Protein AF-A0A2G4GT01-F1 (afdb_monomer_lite)

Foldseek 3Di:
DDDDDDDDDDDDDDDDDDDDDDDDDDPPPPPDPDPDLDFDQFFKKWKWKDWVVGDTDIWMWGHAPDPPDDDIDATDAAEAEAADVVGTWIKMAMWTWHHYPNDIDTCVVVCVVVVVFKAKDKDWDWPDVVDDQKDKDAPDADPVRAGRRRIITMHGHDWTWGKIKMWIFGHVVRDDNDPPHHDTNDIHIHTYTHD

Structure (mmCIF, N/CA/C/O backbone):
data_AF-A0A2G4GT01-F1
#
_entry.id   AF-A0A2G4GT01-F1
#
loop_
_atom_site.group_PDB
_atom_site.id
_atom_site.type_symbol
_atom_site.label_atom_id
_atom_site.label_alt_id
_atom_site.label_comp_id
_atom_site.label_asym_id
_atom_site.label_entity_id
_atom_site.label_seq_id
_atom_site.pdbx_PDB_ins_code
_atom_site.Cartn_x
_atom_site.Cartn_y
_atom_site.Cartn_z
_atom_site.occupancy
_atom_site.B_iso_or_equiv
_atom_site.auth_seq_id
_atom_site.auth_comp_id
_atom_site.auth_asym_id
_atom_site.auth_atom_id
_atom_site.pdbx_PDB_model_num
ATOM 1 N N . MET A 1 1 ? -80.274 -39.057 77.197 1.00 41.88 1 MET A N 1
ATOM 2 C CA . MET A 1 1 ? -79.407 -40.156 76.713 1.00 41.88 1 MET A CA 1
ATOM 3 C C . MET A 1 1 ? -79.256 -40.021 75.196 1.00 41.88 1 MET A C 1
ATOM 5 O O . MET A 1 1 ? -80.280 -39.997 74.539 1.00 41.88 1 MET A O 1
ATOM 9 N N . LYS A 1 2 ? -78.012 -39.870 74.698 1.00 40.31 2 LYS A N 1
ATOM 10 C CA . LYS A 1 2 ? -77.504 -40.038 73.304 1.00 40.31 2 LYS A CA 1
ATOM 11 C C . LYS A 1 2 ? -78.318 -39.386 72.153 1.00 40.31 2 LYS A C 1
ATOM 13 O O . LYS A 1 2 ? -79.367 -39.876 71.782 1.00 40.31 2 LYS A O 1
ATOM 18 N N . ASN A 1 3 ? -77.921 -38.225 71.618 1.00 35.50 3 ASN A N 1
ATOM 19 C CA . ASN A 1 3 ? -76.870 -37.995 70.600 1.00 35.50 3 ASN A CA 1
ATOM 20 C C . ASN A 1 3 ? -77.129 -38.684 69.237 1.00 35.50 3 ASN A C 1
ATOM 22 O O . ASN A 1 3 ? -76.963 -39.898 69.161 1.00 35.50 3 ASN A O 1
ATOM 26 N N . LYS A 1 4 ? -77.408 -37.917 68.162 1.00 45.19 4 LYS A N 1
ATOM 27 C CA . LYS A 1 4 ? -76.501 -37.787 66.994 1.00 45.19 4 LYS A CA 1
ATOM 28 C C . LYS A 1 4 ? -77.030 -36.908 65.840 1.00 45.19 4 LYS A C 1
ATOM 30 O O . LYS A 1 4 ? -78.118 -37.108 65.323 1.00 45.19 4 LYS A O 1
ATOM 35 N N . ASN A 1 5 ? -76.113 -36.035 65.418 1.00 46.97 5 ASN A N 1
ATOM 36 C CA . ASN A 1 5 ? -75.744 -35.590 64.067 1.00 46.97 5 ASN A CA 1
ATOM 37 C C . ASN A 1 5 ? -76.720 -34.817 63.161 1.00 46.97 5 ASN A C 1
ATOM 39 O O . ASN A 1 5 ? -77.528 -35.366 62.421 1.00 46.97 5 ASN A O 1
ATOM 43 N N . LYS A 1 6 ? -76.431 -33.509 63.110 1.00 46.62 6 LYS A N 1
ATOM 44 C CA . LYS A 1 6 ? -76.654 -32.573 62.001 1.00 46.62 6 LYS A CA 1
ATOM 45 C C . LYS A 1 6 ? -75.832 -32.987 60.769 1.00 46.62 6 LYS A C 1
ATOM 47 O O . LYS A 1 6 ? -74.660 -33.316 60.922 1.00 46.62 6 LYS A O 1
ATOM 52 N N . ASN A 1 7 ? -76.394 -32.831 59.569 1.00 48.69 7 ASN A N 1
ATOM 53 C CA . ASN A 1 7 ? -75.629 -32.739 58.322 1.00 48.69 7 ASN A CA 1
ATOM 54 C C . ASN A 1 7 ? -75.893 -31.390 57.646 1.00 48.69 7 ASN A C 1
ATOM 56 O O . ASN A 1 7 ? -77.030 -30.967 57.462 1.00 48.69 7 ASN A O 1
ATOM 60 N N . LYS A 1 8 ? -74.788 -30.717 57.332 1.00 48.34 8 LYS A N 1
ATOM 61 C CA . LYS A 1 8 ? -74.641 -29.346 56.844 1.00 48.34 8 LYS A CA 1
ATOM 62 C C . LYS A 1 8 ? -74.230 -29.422 55.372 1.00 48.34 8 LYS A C 1
ATOM 64 O O . LYS A 1 8 ? -73.285 -30.142 55.066 1.00 48.34 8 LYS A O 1
ATOM 69 N N . LYS A 1 9 ? -74.858 -28.651 54.485 1.00 46.56 9 LYS A N 1
ATOM 70 C CA . LYS A 1 9 ? -74.244 -28.217 53.218 1.00 46.56 9 LYS A CA 1
ATOM 71 C C . LYS A 1 9 ? -74.633 -26.759 52.983 1.00 46.56 9 LYS A C 1
ATOM 73 O O . LYS A 1 9 ? -75.780 -26.462 52.681 1.00 46.56 9 LYS A O 1
ATOM 78 N N . ILE A 1 10 ? -73.681 -25.863 53.228 1.00 60.06 10 ILE A N 1
ATOM 79 C CA . ILE A 1 10 ? -73.755 -24.432 52.918 1.00 60.06 10 ILE A CA 1
ATOM 80 C C . ILE A 1 10 ? -72.681 -24.195 51.857 1.00 60.06 10 ILE A C 1
ATOM 82 O O . ILE A 1 10 ? -71.523 -24.573 52.057 1.00 60.06 10 ILE A O 1
ATOM 86 N N . ASN A 1 11 ? -73.096 -23.635 50.725 1.00 50.84 11 ASN A N 1
ATOM 87 C CA 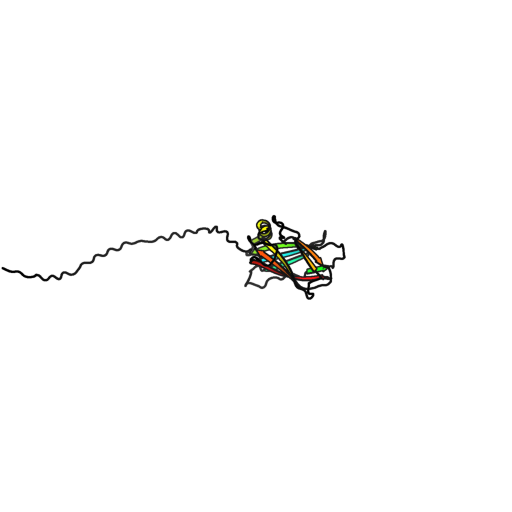. ASN A 1 11 ? -72.257 -23.386 49.559 1.00 50.84 11 ASN A CA 1
ATOM 88 C C . ASN A 1 11 ? -71.258 -22.256 49.852 1.00 50.84 11 ASN A C 1
ATOM 90 O O . ASN A 1 11 ? -71.608 -21.255 50.476 1.00 50.84 11 ASN A O 1
ATOM 94 N N . HIS A 1 12 ? -70.006 -22.457 49.437 1.00 47.09 12 HIS A N 1
ATOM 95 C CA . HIS A 1 12 ? -68.895 -21.535 49.658 1.00 47.09 12 HIS A CA 1
ATOM 96 C C . HIS A 1 12 ? -69.025 -20.272 48.797 1.00 47.09 12 HIS A C 1
ATOM 98 O O . HIS A 1 12 ? -69.105 -20.340 47.572 1.00 47.09 12 HIS A O 1
ATOM 104 N N . PHE A 1 13 ? -68.997 -19.132 49.481 1.00 50.16 13 PHE A N 1
ATOM 105 C CA . PHE A 1 13 ? -68.680 -17.807 48.961 1.00 50.16 13 PHE A CA 1
ATOM 106 C C . PHE A 1 13 ? -67.190 -17.759 48.600 1.00 50.16 13 PHE A C 1
ATOM 108 O O . PHE A 1 13 ? -66.375 -18.061 49.467 1.00 50.16 13 PHE A O 1
ATOM 115 N N . ASN A 1 14 ? -66.831 -17.315 47.393 1.00 43.25 14 ASN A N 1
ATOM 116 C CA . ASN A 1 14 ? -65.469 -16.870 47.087 1.00 43.25 14 ASN A CA 1
ATOM 117 C C . ASN A 1 14 ? -65.512 -15.446 46.522 1.00 43.25 14 ASN A C 1
ATOM 119 O O . ASN A 1 14 ? -65.922 -15.211 45.389 1.00 43.25 14 ASN A O 1
ATOM 123 N N . PHE A 1 15 ? -65.084 -14.507 47.364 1.00 47.47 15 PHE A N 1
ATOM 124 C CA . PHE A 1 15 ? -64.613 -13.175 47.003 1.00 47.47 15 PHE A CA 1
ATOM 125 C C . PHE A 1 15 ? -63.236 -13.322 46.340 1.00 47.47 15 PHE A C 1
ATOM 127 O O . PHE A 1 15 ? -62.343 -13.907 46.950 1.00 47.47 15 PHE A O 1
ATOM 134 N N . LEU A 1 16 ? -63.028 -12.752 45.153 1.00 48.56 16 LEU A N 1
ATOM 135 C CA . LEU A 1 16 ? -61.681 -12.461 44.656 1.00 48.56 16 LEU A CA 1
ATOM 136 C C . LEU A 1 16 ? -61.642 -11.041 44.087 1.00 48.56 16 LEU A C 1
ATOM 138 O O . LEU A 1 16 ? -62.216 -10.751 43.041 1.00 48.56 16 LEU A O 1
ATOM 142 N N . ALA A 1 17 ? -60.957 -10.169 44.821 1.00 51.22 17 ALA A N 1
ATOM 143 C CA . ALA A 1 17 ? -60.431 -8.906 44.335 1.00 51.22 17 ALA A CA 1
ATOM 144 C C . ALA A 1 17 ? -59.090 -9.183 43.642 1.00 51.22 17 ALA A C 1
ATOM 146 O O . ALA A 1 17 ? -58.258 -9.897 44.202 1.00 51.22 17 ALA A O 1
ATOM 147 N N . VAL A 1 18 ? -58.854 -8.603 42.465 1.00 53.44 18 VAL A N 1
ATOM 148 C CA . VAL A 1 18 ? -57.509 -8.525 41.880 1.00 53.44 18 VAL A CA 1
ATOM 149 C C . VAL A 1 18 ? -57.273 -7.093 41.423 1.00 53.44 18 VAL A C 1
ATOM 151 O O . VAL A 1 18 ? -57.994 -6.557 40.584 1.00 53.44 18 VAL A O 1
ATOM 154 N N . ALA A 1 19 ? -56.285 -6.477 42.065 1.00 53.84 19 ALA A N 1
ATOM 155 C CA . ALA A 1 19 ? -55.799 -5.134 41.824 1.00 53.84 19 ALA A CA 1
ATOM 156 C C . ALA A 1 19 ? -54.927 -5.072 40.560 1.00 53.84 19 ALA A C 1
ATOM 158 O O . ALA A 1 19 ? -54.222 -6.022 40.221 1.00 53.84 19 ALA A O 1
ATOM 159 N N . ALA A 1 20 ? -54.978 -3.921 39.896 1.00 55.69 20 ALA A N 1
ATOM 160 C CA . ALA A 1 20 ? -54.156 -3.560 38.753 1.00 55.69 20 ALA A CA 1
ATOM 161 C C . ALA A 1 20 ? -52.688 -3.329 39.151 1.00 55.69 20 ALA A C 1
ATOM 163 O O . ALA A 1 20 ? -52.413 -2.671 40.153 1.00 55.69 20 ALA A O 1
ATOM 164 N N . VAL A 1 21 ? -51.755 -3.790 38.313 1.00 52.59 21 VAL A N 1
ATOM 165 C CA . VAL A 1 21 ? -50.360 -3.325 38.297 1.00 52.59 21 VAL A CA 1
ATOM 166 C C . VAL A 1 21 ? -49.982 -3.051 36.843 1.00 52.59 21 VAL A C 1
ATOM 168 O O . VAL A 1 21 ? -49.751 -3.964 36.055 1.00 52.59 21 VAL A O 1
ATOM 171 N N . THR A 1 22 ? -49.973 -1.774 36.474 1.00 57.16 22 THR A N 1
ATOM 172 C CA . THR A 1 22 ? -49.435 -1.269 35.208 1.00 57.16 22 THR A CA 1
ATOM 173 C C . THR A 1 22 ? -47.917 -1.182 35.315 1.00 57.16 22 THR A C 1
ATOM 175 O O . THR A 1 22 ? -47.398 -0.354 36.065 1.00 57.16 22 THR A O 1
ATOM 178 N N . LEU A 1 23 ? -47.203 -2.031 34.575 1.00 50.06 23 LEU A N 1
ATOM 179 C CA . LEU A 1 23 ? -45.746 -2.002 34.492 1.00 50.06 23 LEU A CA 1
ATOM 180 C C . LEU A 1 23 ? -45.325 -0.999 33.407 1.00 50.06 23 LEU A C 1
ATOM 182 O O . LEU A 1 23 ? -45.398 -1.281 32.213 1.00 50.06 23 LEU A O 1
ATOM 186 N N . PHE A 1 24 ? -44.922 0.196 33.834 1.00 54.00 24 PHE A N 1
ATOM 187 C CA . PHE A 1 24 ? -44.290 1.200 32.983 1.00 54.00 24 PHE A CA 1
ATOM 188 C C . PHE A 1 24 ? -42.845 0.743 32.726 1.00 54.00 24 PHE A C 1
ATOM 190 O O . PHE A 1 24 ? -41.985 0.866 33.597 1.00 54.00 24 PHE A O 1
ATOM 197 N N . SER A 1 25 ? -42.585 0.138 31.566 1.00 56.28 25 SER A N 1
ATOM 198 C CA . SER A 1 25 ? -41.229 -0.243 31.165 1.00 56.28 25 SER A CA 1
ATOM 199 C C . SER A 1 25 ? -40.481 1.009 30.713 1.00 56.28 25 SER A C 1
ATOM 201 O O . SER A 1 25 ? -40.673 1.486 29.595 1.00 56.28 25 SER A O 1
ATOM 203 N N . ALA A 1 26 ? -39.649 1.564 31.592 1.00 53.84 26 ALA A N 1
ATOM 204 C CA . ALA A 1 26 ? -38.678 2.584 31.227 1.00 53.84 26 ALA A CA 1
ATOM 205 C C . ALA A 1 26 ? -37.627 1.946 30.307 1.00 53.84 26 ALA A C 1
ATOM 207 O O . ALA A 1 26 ? -36.774 1.186 30.758 1.00 53.84 26 ALA A O 1
ATOM 208 N N . ILE A 1 27 ? -37.714 2.227 29.007 1.00 55.84 27 ILE A N 1
ATOM 209 C CA . ILE A 1 27 ? -36.661 1.891 28.048 1.00 55.84 27 ILE A CA 1
ATOM 210 C C . ILE A 1 27 ? -35.541 2.904 28.278 1.00 55.84 27 ILE A C 1
ATOM 212 O O . ILE A 1 27 ? -35.564 4.018 27.757 1.00 55.84 27 ILE A O 1
ATOM 216 N N . THR A 1 28 ? -34.587 2.550 29.131 1.00 47.81 28 THR A N 1
ATOM 217 C CA . THR A 1 28 ? -33.330 3.282 29.239 1.00 47.81 28 THR A CA 1
ATOM 218 C C . THR A 1 28 ? -32.495 2.936 28.013 1.00 47.81 28 THR A C 1
ATOM 220 O O . THR A 1 28 ? -31.994 1.818 27.902 1.00 47.81 28 THR A O 1
ATOM 223 N N . PHE A 1 29 ? -32.350 3.880 27.083 1.00 48.91 29 PHE A N 1
ATOM 224 C CA . PHE A 1 29 ? -31.277 3.829 26.096 1.00 48.91 29 PHE A CA 1
ATOM 225 C C . PHE A 1 29 ? -29.955 4.007 26.845 1.00 48.91 29 PHE A C 1
ATOM 227 O O . PHE A 1 29 ? -29.511 5.126 27.097 1.00 48.91 29 PHE A O 1
ATOM 234 N N . SER A 1 30 ? -29.346 2.895 27.248 1.00 47.59 30 SER A N 1
ATOM 235 C CA . SER A 1 30 ? -27.921 2.877 27.545 1.00 47.59 30 SER A CA 1
ATOM 236 C C . SER A 1 30 ? -27.204 3.133 26.224 1.00 47.59 30 SER A C 1
ATOM 238 O O . SER A 1 30 ? -27.195 2.267 25.352 1.00 47.59 30 SER A O 1
ATOM 240 N N . ALA A 1 31 ? -26.641 4.330 26.053 1.00 48.72 31 ALA A N 1
ATOM 241 C CA . ALA A 1 31 ? -25.584 4.541 25.077 1.00 48.72 31 ALA A CA 1
ATOM 242 C C . ALA A 1 31 ? -24.453 3.573 25.453 1.00 48.72 31 ALA A C 1
ATOM 244 O O . ALA A 1 31 ? -23.810 3.733 26.493 1.00 48.72 31 ALA A O 1
ATOM 245 N N . CYS A 1 32 ? -24.319 2.498 24.679 1.00 38.72 32 CYS A N 1
ATOM 246 C CA . CYS A 1 32 ? -23.303 1.484 24.895 1.00 38.72 32 CYS A CA 1
ATOM 247 C C . CYS A 1 32 ? -21.947 2.129 24.609 1.00 38.72 32 CYS A C 1
ATOM 249 O O . CYS A 1 32 ? -21.697 2.563 23.492 1.00 38.72 32 CYS A O 1
ATOM 251 N N . ASN A 1 33 ? -21.103 2.227 25.630 1.00 47.62 33 ASN A N 1
ATOM 252 C CA . ASN A 1 33 ? -19.731 2.710 25.515 1.00 47.62 33 ASN A CA 1
ATOM 253 C C . ASN A 1 33 ? -18.783 1.517 25.715 1.00 47.62 33 ASN A C 1
ATOM 255 O O . ASN A 1 33 ? -17.916 1.530 26.589 1.00 47.62 33 ASN A O 1
ATOM 259 N N . ASN A 1 34 ? -19.026 0.447 24.955 1.00 44.53 34 ASN A N 1
ATOM 260 C CA . ASN A 1 34 ? -18.135 -0.700 24.870 1.00 44.53 34 ASN A CA 1
ATOM 261 C C . ASN A 1 34 ? -17.209 -0.423 23.693 1.00 44.53 34 ASN A C 1
ATOM 263 O O . ASN A 1 34 ? -17.672 -0.351 22.562 1.00 44.53 34 ASN A O 1
ATOM 267 N N . LYS A 1 35 ? -15.921 -0.221 23.966 1.00 51.81 35 LYS A N 1
ATOM 268 C CA . LYS A 1 35 ? -14.899 -0.287 22.925 1.00 51.81 35 LYS A CA 1
ATOM 269 C C . LYS A 1 35 ? -14.762 -1.753 22.535 1.00 51.81 35 LYS A C 1
ATOM 271 O O . LYS A 1 35 ? -13.981 -2.474 23.154 1.00 51.81 35 LYS A O 1
ATOM 276 N N . GLU A 1 36 ? -15.627 -2.218 21.647 1.00 55.62 36 GLU A N 1
ATOM 277 C CA . GLU A 1 36 ? -15.320 -3.424 20.892 1.00 55.62 36 GLU A CA 1
ATOM 278 C C . GLU A 1 36 ? -14.224 -3.047 19.887 1.00 55.62 36 GLU A C 1
ATOM 280 O O . GLU A 1 36 ? -14.191 -1.912 19.411 1.00 55.62 36 GLU A O 1
ATOM 285 N N . ASP A 1 37 ? -13.272 -3.954 19.671 1.00 62.88 37 ASP A N 1
ATOM 286 C CA . ASP A 1 37 ? -12.253 -3.865 18.617 1.00 62.88 37 ASP A CA 1
ATOM 287 C C . ASP A 1 37 ? -12.975 -3.981 17.267 1.00 62.88 37 ASP A C 1
ATOM 289 O O . ASP A 1 37 ? -13.031 -5.047 16.651 1.00 62.88 37 ASP A O 1
ATOM 293 N N . GLU A 1 38 ? -13.664 -2.917 16.867 1.00 68.88 38 GLU A N 1
ATOM 294 C CA . GLU A 1 38 ? -14.424 -2.886 15.627 1.00 68.88 38 GLU A CA 1
ATOM 295 C C . GLU A 1 38 ? -13.460 -2.589 14.477 1.00 68.88 38 GLU A C 1
ATOM 297 O O . GLU A 1 38 ? -12.698 -1.631 14.531 1.00 68.88 38 GLU A O 1
ATOM 302 N N . GLY A 1 39 ? -13.448 -3.458 13.463 1.00 77.88 39 GLY A N 1
ATOM 303 C CA . GLY A 1 39 ? -12.620 -3.258 12.274 1.00 77.88 39 GLY A CA 1
ATOM 304 C C . GLY A 1 39 ? -12.987 -1.982 11.515 1.00 77.88 39 GLY A C 1
ATOM 305 O O . GLY A 1 39 ? -14.097 -1.456 11.627 1.00 77.88 39 GLY A O 1
ATOM 306 N N . GLU A 1 40 ? -12.051 -1.516 10.698 1.00 87.81 40 GLU A N 1
ATOM 307 C CA . GLU A 1 40 ? -12.162 -0.229 10.017 1.00 87.81 40 GLU A CA 1
ATOM 308 C C . GLU A 1 40 ? -13.104 -0.291 8.809 1.00 87.81 40 GLU A C 1
ATOM 310 O O . GLU A 1 40 ? -12.926 -1.095 7.886 1.00 87.81 40 GLU A O 1
ATOM 315 N N . LEU A 1 41 ? -14.089 0.609 8.746 1.00 93.19 41 LEU A N 1
ATOM 316 C CA . LEU A 1 41 ? -14.956 0.718 7.573 1.00 93.19 41 LEU A CA 1
ATOM 317 C C . LEU A 1 41 ? -14.257 1.512 6.464 1.00 93.19 41 LEU A C 1
ATOM 319 O O . LEU A 1 41 ? -14.270 2.740 6.455 1.00 93.19 41 LEU A O 1
ATOM 323 N N . ILE A 1 42 ? -13.682 0.810 5.489 1.00 96.25 42 ILE A N 1
ATOM 324 C CA . ILE A 1 42 ? -12.931 1.419 4.384 1.00 96.25 42 ILE A CA 1
ATOM 325 C C . ILE A 1 42 ? -13.667 1.224 3.065 1.00 96.25 42 ILE A C 1
ATOM 327 O O . ILE A 1 42 ? -13.906 0.106 2.617 1.00 96.25 42 ILE A O 1
ATOM 331 N N . THR A 1 43 ? -13.949 2.331 2.388 1.00 97.06 43 THR A N 1
ATOM 332 C CA . THR A 1 43 ? -14.621 2.340 1.081 1.00 97.06 43 THR A CA 1
ATOM 333 C C . THR A 1 43 ? -13.748 2.904 -0.025 1.00 97.06 43 THR A C 1
ATOM 335 O O . THR A 1 43 ? -14.090 2.796 -1.197 1.00 97.06 43 THR A O 1
ATOM 338 N N . THR A 1 44 ? -12.612 3.523 0.295 1.00 98.19 44 THR A N 1
ATOM 339 C CA . THR A 1 44 ? -11.666 4.015 -0.711 1.00 98.19 44 THR A CA 1
ATOM 340 C C . THR A 1 44 ? -10.228 3.792 -0.262 1.00 98.19 44 THR A C 1
ATOM 342 O O . THR A 1 44 ? -9.843 4.142 0.853 1.00 98.19 44 THR A O 1
ATOM 345 N N . VAL A 1 45 ? -9.416 3.249 -1.171 1.00 98.69 45 VAL A N 1
ATOM 346 C CA . VAL A 1 45 ? -7.978 3.031 -0.978 1.00 98.69 45 VAL A CA 1
ATOM 347 C C . VAL A 1 45 ? -7.221 3.766 -2.071 1.00 98.69 45 VAL A C 1
ATOM 349 O O . VAL A 1 45 ? -7.468 3.552 -3.261 1.00 98.69 45 VAL A O 1
ATOM 352 N N . LYS A 1 46 ? -6.277 4.625 -1.680 1.00 98.69 46 LYS A N 1
ATOM 353 C CA . LYS A 1 46 ? -5.425 5.370 -2.611 1.00 98.69 46 LYS A CA 1
ATOM 354 C C . LYS A 1 46 ? -3.971 4.993 -2.415 1.00 98.69 46 LYS A C 1
ATOM 356 O O . LYS A 1 46 ? -3.399 5.242 -1.361 1.00 98.69 46 LYS A O 1
ATOM 361 N N . LEU A 1 47 ? -3.366 4.443 -3.459 1.00 98.75 47 LEU A N 1
ATOM 362 C CA . LEU A 1 47 ? -1.933 4.207 -3.531 1.00 98.75 47 LEU A CA 1
ATOM 363 C C . LEU A 1 47 ? -1.303 5.293 -4.400 1.00 98.75 47 LEU A C 1
ATOM 365 O O . LEU A 1 47 ? -1.589 5.379 -5.593 1.00 98.75 47 LEU A O 1
ATOM 369 N N . SER A 1 48 ? -0.423 6.099 -3.817 1.00 98.38 48 SER A N 1
ATOM 370 C CA . SER A 1 48 ? 0.374 7.078 -4.557 1.00 98.38 48 SER A CA 1
ATOM 371 C C . SER A 1 48 ? 1.811 6.597 -4.670 1.00 98.38 48 SER A C 1
ATOM 373 O O . SER A 1 48 ? 2.408 6.237 -3.663 1.00 98.38 48 SER A O 1
ATOM 375 N N . LEU A 1 49 ? 2.379 6.610 -5.876 1.00 98.19 49 LEU A N 1
ATOM 376 C CA . LEU A 1 49 ? 3.777 6.260 -6.135 1.00 98.19 49 LEU A CA 1
ATOM 377 C C . LEU A 1 49 ? 4.499 7.426 -6.806 1.00 98.19 49 LEU A C 1
ATOM 379 O O . LEU A 1 49 ? 4.016 7.972 -7.799 1.00 98.19 49 LEU A O 1
ATOM 383 N N . SER A 1 50 ? 5.686 7.782 -6.327 1.00 95.56 50 SER A N 1
ATOM 384 C CA . SER A 1 50 ? 6.524 8.811 -6.946 1.00 95.56 50 SER A CA 1
ATOM 385 C C . SER A 1 50 ? 8.000 8.447 -6.864 1.00 95.56 50 SER A C 1
ATOM 387 O O . SER A 1 50 ? 8.445 7.786 -5.935 1.00 95.56 50 SER A O 1
ATOM 389 N N . VAL A 1 51 ? 8.792 8.881 -7.838 1.00 91.19 51 VAL A N 1
ATOM 390 C CA . VAL A 1 51 ? 10.250 8.954 -7.655 1.00 91.19 51 VAL A CA 1
ATOM 391 C C . VAL A 1 51 ? 10.587 10.238 -6.901 1.00 91.19 51 VAL A C 1
ATOM 393 O O . VAL A 1 51 ? 9.833 11.209 -6.976 1.00 91.19 51 VAL A O 1
ATOM 396 N N . ALA A 1 52 ? 11.720 10.276 -6.198 1.00 81.81 52 ALA A N 1
ATOM 397 C CA . ALA A 1 52 ? 12.158 11.477 -5.487 1.00 81.81 52 ALA A CA 1
ATOM 398 C C . ALA A 1 52 ? 12.142 12.719 -6.407 1.00 81.81 52 ALA A C 1
ATOM 400 O O . ALA A 1 52 ? 12.797 12.738 -7.449 1.00 81.81 52 ALA A O 1
ATOM 401 N N . GLY A 1 53 ? 11.374 13.745 -6.023 1.00 77.69 53 GLY A N 1
ATOM 402 C CA . GLY A 1 53 ? 11.203 14.985 -6.793 1.00 77.69 53 GLY A CA 1
ATOM 403 C C . GLY A 1 53 ? 10.242 14.903 -7.989 1.00 77.69 53 GLY A C 1
ATOM 404 O O . GLY A 1 53 ? 10.082 15.896 -8.694 1.00 77.69 53 GLY A O 1
ATOM 405 N N . GLY A 1 54 ? 9.603 13.754 -8.230 1.00 86.88 54 GLY A N 1
ATOM 406 C CA . GLY A 1 54 ? 8.610 13.562 -9.288 1.00 86.88 54 GLY A CA 1
ATOM 407 C C . GLY A 1 54 ? 7.166 13.805 -8.835 1.00 86.88 54 GLY A C 1
ATOM 408 O O . GLY A 1 54 ? 6.854 13.791 -7.645 1.00 86.88 54 GLY A O 1
ATOM 409 N N . THR A 1 55 ? 6.262 13.989 -9.802 1.00 92.50 55 THR A N 1
ATOM 410 C CA . THR A 1 55 ? 4.813 14.042 -9.553 1.00 92.50 55 THR A CA 1
ATOM 411 C C . THR A 1 55 ? 4.288 12.652 -9.167 1.00 92.50 55 THR A C 1
ATOM 413 O O . THR A 1 55 ? 4.582 11.688 -9.879 1.00 92.50 55 THR A O 1
ATOM 416 N N . PRO A 1 56 ? 3.502 12.524 -8.083 1.00 94.88 56 PRO A N 1
ATOM 417 C CA . PRO A 1 56 ? 2.879 11.257 -7.719 1.00 94.88 56 PRO A CA 1
ATOM 418 C C . PRO A 1 56 ? 1.882 10.754 -8.765 1.00 94.88 56 PRO A C 1
ATOM 420 O O . PRO A 1 56 ? 1.037 11.502 -9.252 1.00 94.88 56 PRO A O 1
ATOM 423 N N . MET A 1 57 ? 1.970 9.463 -9.073 1.00 97.38 57 MET A N 1
ATOM 424 C CA . MET A 1 57 ? 0.947 8.705 -9.787 1.00 97.38 57 MET A CA 1
ATOM 425 C C . MET A 1 57 ? 0.001 8.107 -8.751 1.00 97.38 57 MET A C 1
ATOM 427 O O . MET A 1 57 ? 0.470 7.415 -7.849 1.00 97.38 57 MET A O 1
ATOM 431 N N . VAL A 1 58 ? -1.299 8.363 -8.878 1.00 98.19 58 VAL A N 1
ATOM 432 C CA . VAL A 1 58 ? -2.309 7.927 -7.906 1.00 98.19 58 VAL A CA 1
ATOM 433 C C . VAL A 1 58 ? -3.173 6.834 -8.520 1.00 98.19 58 VAL A C 1
ATOM 435 O O . VAL A 1 58 ? -3.704 7.004 -9.614 1.00 98.19 58 VAL A O 1
ATOM 438 N N . TYR A 1 59 ? -3.327 5.734 -7.792 1.00 98.56 59 TYR A N 1
ATOM 439 C CA . TYR A 1 59 ? -4.155 4.589 -8.147 1.00 98.56 59 TYR A CA 1
ATOM 440 C C . TYR A 1 59 ? -5.229 4.435 -7.076 1.00 98.56 59 TYR A C 1
ATOM 442 O O . TYR A 1 59 ? -4.917 4.415 -5.885 1.00 98.56 59 TYR A O 1
ATOM 450 N N . THR A 1 60 ? -6.495 4.367 -7.479 1.00 98.50 60 THR A N 1
ATOM 451 C CA . THR A 1 60 ? -7.627 4.397 -6.545 1.00 98.50 60 THR A CA 1
ATOM 452 C C . THR A 1 60 ? -8.528 3.197 -6.754 1.00 98.50 60 THR A C 1
ATOM 454 O O . THR A 1 60 ? -8.985 2.953 -7.866 1.00 98.50 60 THR A O 1
ATOM 457 N N . TRP A 1 61 ? -8.785 2.477 -5.670 1.00 98.50 61 TRP A N 1
ATOM 458 C CA . TRP A 1 61 ? -9.890 1.535 -5.563 1.00 98.50 61 TRP A CA 1
ATOM 459 C C . TRP A 1 61 ? -11.007 2.179 -4.748 1.00 98.50 61 TRP A C 1
ATOM 461 O O . TRP A 1 61 ? -10.716 2.899 -3.788 1.00 98.50 61 TRP A O 1
ATOM 471 N N . GLN A 1 62 ? -12.259 1.933 -5.125 1.00 97.44 62 GLN A N 1
ATOM 472 C CA . GLN A 1 62 ? -13.403 2.529 -4.446 1.00 97.44 62 GLN A CA 1
ATOM 473 C C . GLN A 1 62 ? -14.649 1.636 -4.496 1.00 97.44 62 GLN A C 1
ATOM 475 O O . GLN A 1 62 ? -15.052 1.187 -5.565 1.00 97.44 62 GLN A O 1
ATOM 480 N N . ASP A 1 63 ? -15.284 1.455 -3.343 1.00 96.00 63 ASP A N 1
ATOM 481 C CA . ASP A 1 63 ? -16.544 0.747 -3.124 1.00 96.00 63 ASP A CA 1
ATOM 482 C C . ASP A 1 63 ? -17.429 1.561 -2.162 1.00 96.00 63 ASP A C 1
ATOM 484 O O . ASP A 1 63 ? -17.356 1.408 -0.946 1.00 96.00 63 ASP A O 1
ATOM 488 N N . LEU A 1 64 ? -18.207 2.509 -2.694 1.00 93.69 64 LEU A N 1
ATOM 489 C CA . LEU A 1 64 ? -18.924 3.499 -1.873 1.00 93.69 64 LEU A CA 1
ATOM 490 C C . LEU A 1 64 ? -20.170 2.938 -1.176 1.00 93.69 64 LEU A C 1
ATOM 492 O O . LEU A 1 64 ? -20.630 3.510 -0.189 1.00 93.69 64 LEU A O 1
ATOM 496 N N . ASP A 1 65 ? -20.752 1.856 -1.683 1.00 90.19 65 ASP A N 1
ATOM 497 C CA . ASP A 1 65 ? -21.903 1.188 -1.072 1.00 90.19 65 ASP A CA 1
ATOM 498 C C . ASP A 1 65 ? -21.529 -0.109 -0.345 1.00 90.19 65 ASP A C 1
ATOM 500 O O . ASP A 1 65 ? -22.353 -0.642 0.400 1.00 90.19 65 ASP A O 1
ATOM 504 N N . GLY A 1 66 ? -20.269 -0.533 -0.454 1.00 85.56 66 GLY A N 1
ATOM 505 C CA . GLY A 1 66 ? -19.696 -1.629 0.305 1.00 85.56 66 GLY A CA 1
ATOM 506 C C . GLY A 1 66 ? -20.137 -2.999 -0.205 1.00 85.56 66 GLY A C 1
ATOM 507 O O . GLY A 1 66 ? -20.858 -3.159 -1.194 1.00 85.56 66 GLY A O 1
ATOM 508 N N . ALA A 1 67 ? -19.726 -4.034 0.526 1.00 80.62 67 ALA A N 1
ATOM 509 C CA . ALA A 1 67 ? -19.973 -5.413 0.133 1.00 80.62 67 ALA A CA 1
ATOM 510 C C . ALA A 1 67 ? -21.471 -5.709 -0.089 1.00 80.62 67 ALA A C 1
ATOM 512 O O . ALA A 1 67 ? -22.316 -5.478 0.775 1.00 80.62 67 ALA A O 1
ATOM 513 N N . GLY A 1 68 ? -21.789 -6.293 -1.247 1.00 84.88 68 GLY A N 1
ATOM 514 C CA . GLY A 1 68 ? -23.162 -6.631 -1.645 1.00 84.88 68 GLY A CA 1
ATOM 515 C C . GLY A 1 68 ? -23.902 -5.519 -2.396 1.00 84.88 68 GLY A C 1
ATOM 516 O O . GLY A 1 68 ? -25.015 -5.768 -2.866 1.00 84.88 68 GLY A O 1
ATOM 517 N N . GLY A 1 69 ? -23.291 -4.338 -2.531 1.00 90.44 69 GLY A N 1
ATOM 518 C CA . GLY A 1 69 ? -23.743 -3.242 -3.382 1.00 90.44 69 GLY A CA 1
ATOM 519 C C . GLY A 1 69 ? -23.319 -3.394 -4.846 1.00 90.44 69 GLY A C 1
ATOM 520 O O . GLY A 1 69 ? -23.329 -4.489 -5.422 1.00 90.44 69 GLY A O 1
ATOM 521 N N . ASN A 1 70 ? -22.984 -2.271 -5.476 1.00 93.25 70 ASN A N 1
ATOM 522 C CA . ASN A 1 70 ? -22.432 -2.246 -6.822 1.00 93.25 70 ASN A CA 1
ATOM 523 C C . ASN A 1 70 ? -21.020 -2.850 -6.853 1.00 93.25 70 ASN A C 1
ATOM 525 O O . ASN A 1 70 ? -20.349 -3.007 -5.840 1.00 93.25 70 ASN A O 1
ATOM 529 N N . ALA A 1 71 ? -20.548 -3.208 -8.049 1.00 94.50 71 ALA A N 1
ATOM 530 C CA . ALA A 1 71 ? -19.153 -3.609 -8.192 1.00 94.50 71 ALA A CA 1
ATOM 531 C C . ALA A 1 71 ? -18.229 -2.410 -7.897 1.00 94.50 71 ALA A C 1
ATOM 533 O O . ALA A 1 71 ? -18.538 -1.297 -8.340 1.00 94.50 71 ALA A O 1
ATOM 534 N N . PRO A 1 72 ? -17.077 -2.627 -7.236 1.00 96.25 72 PRO A N 1
ATOM 535 C CA . PRO A 1 72 ? -16.145 -1.551 -6.949 1.00 96.25 72 PRO A CA 1
ATOM 536 C C . PRO A 1 72 ? -15.532 -0.983 -8.230 1.00 96.25 72 PRO A C 1
ATOM 538 O O . PRO A 1 72 ? -15.323 -1.687 -9.225 1.00 96.25 72 PRO A O 1
ATOM 541 N N . VAL A 1 73 ? -15.150 0.288 -8.177 1.00 97.38 73 VAL A N 1
ATOM 542 C CA . VAL A 1 73 ? -14.237 0.888 -9.147 1.00 97.38 73 VAL A CA 1
ATOM 543 C C . VAL A 1 73 ? -12.838 0.343 -8.873 1.00 97.38 73 VAL A C 1
ATOM 545 O O . VAL A 1 73 ? -12.264 0.551 -7.803 1.00 97.38 73 VAL A O 1
ATOM 548 N N . LEU A 1 74 ? -12.296 -0.384 -9.847 1.00 97.81 74 LEU A N 1
ATOM 549 C CA . LEU A 1 74 ? -10.978 -1.003 -9.750 1.00 97.81 74 LEU A CA 1
ATOM 550 C C . LEU A 1 74 ? -9.860 -0.001 -10.086 1.00 97.81 74 LEU A C 1
ATOM 552 O O . LEU A 1 74 ? -10.060 0.866 -10.940 1.00 97.81 74 LEU A O 1
ATOM 556 N N . PRO A 1 75 ? -8.672 -0.142 -9.471 1.00 97.81 75 PRO A N 1
ATOM 557 C CA . PRO A 1 75 ? -7.543 0.733 -9.746 1.00 97.81 75 PRO A CA 1
ATOM 558 C C . PRO A 1 75 ? -6.952 0.492 -11.140 1.00 97.81 75 PRO A C 1
ATOM 560 O O . PRO A 1 75 ? -6.940 -0.629 -11.657 1.00 97.81 75 PRO A O 1
ATOM 563 N N . ASP A 1 76 ? -6.384 1.550 -11.719 1.00 98.06 76 ASP A N 1
ATOM 564 C CA . ASP A 1 76 ? -5.597 1.469 -12.950 1.00 98.06 76 ASP A CA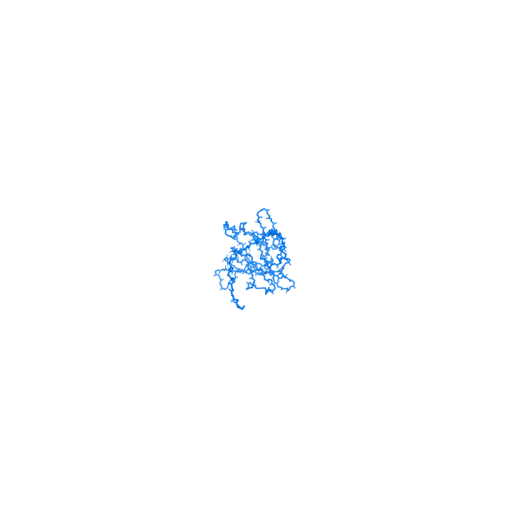 1
ATOM 565 C C . ASP A 1 76 ? -4.343 0.591 -12.789 1.00 98.06 76 ASP A C 1
ATOM 567 O O . ASP A 1 76 ? -3.839 0.351 -11.690 1.00 98.06 76 ASP A O 1
ATOM 571 N N . THR A 1 77 ? -3.782 0.142 -13.918 1.00 98.19 77 THR A N 1
ATOM 572 C CA . THR A 1 77 ? -2.514 -0.604 -13.918 1.00 98.19 77 THR A CA 1
ATOM 573 C C . THR A 1 77 ? -1.334 0.293 -13.567 1.00 98.19 77 THR A C 1
ATOM 575 O O . THR A 1 77 ? -1.011 1.227 -14.307 1.00 98.19 77 THR A O 1
ATOM 578 N N . ILE A 1 78 ? -0.621 -0.074 -12.505 1.00 98.31 78 ILE A N 1
ATOM 579 C CA . ILE A 1 78 ? 0.636 0.542 -12.098 1.00 98.31 78 ILE A CA 1
ATOM 580 C C . ILE A 1 78 ? 1.697 0.294 -13.168 1.00 98.31 78 ILE A C 1
ATOM 582 O O . ILE A 1 78 ? 1.982 -0.849 -13.529 1.00 98.31 78 ILE A O 1
ATOM 586 N N . LYS A 1 79 ? 2.318 1.366 -13.665 1.00 96.12 79 LYS A N 1
ATOM 587 C CA . LYS A 1 79 ? 3.412 1.291 -14.643 1.00 96.12 79 LYS A CA 1
ATOM 588 C C . LYS A 1 79 ? 4.692 1.823 -14.021 1.00 96.12 79 LYS A C 1
ATOM 590 O O . LYS A 1 79 ? 4.796 3.015 -13.744 1.00 96.12 79 LYS A O 1
ATOM 595 N N . LEU A 1 80 ? 5.664 0.941 -13.823 1.00 95.31 80 LEU A N 1
ATOM 596 C CA . LEU A 1 80 ? 6.951 1.275 -13.217 1.00 95.31 80 LEU A CA 1
ATOM 597 C C . LEU A 1 80 ? 8.062 1.158 -14.253 1.00 95.31 80 LEU A C 1
ATOM 599 O O . LEU A 1 80 ? 8.097 0.199 -15.019 1.00 95.31 80 LEU A O 1
ATOM 603 N N . GLY A 1 81 ? 8.985 2.115 -14.264 1.00 93.19 81 GLY A N 1
ATOM 604 C CA . GLY A 1 81 ? 10.235 1.977 -15.004 1.00 93.19 81 GLY A CA 1
ATOM 605 C C . GLY A 1 81 ? 11.226 1.143 -14.202 1.00 93.19 81 GLY A C 1
ATOM 606 O O . GLY A 1 81 ? 11.328 1.320 -12.989 1.00 93.19 81 GLY A O 1
ATOM 607 N N . GLN A 1 82 ? 11.962 0.249 -14.863 1.00 90.56 82 GLN A N 1
ATOM 608 C CA . GLN A 1 82 ? 13.039 -0.493 -14.211 1.00 90.56 82 GLN A CA 1
ATOM 609 C C . GLN A 1 82 ? 14.084 0.463 -13.611 1.00 90.56 82 GLN A C 1
ATOM 611 O O . GLN A 1 82 ? 14.520 1.422 -14.249 1.00 90.56 82 GLN A O 1
ATOM 616 N N . ILE A 1 83 ? 14.521 0.166 -12.390 1.00 89.06 83 ILE A N 1
ATOM 617 C CA . ILE A 1 83 ? 15.603 0.880 -11.722 1.00 89.06 83 ILE A CA 1
ATOM 618 C C . ILE A 1 83 ? 16.934 0.206 -12.062 1.00 89.06 83 ILE A C 1
ATOM 620 O O . ILE A 1 83 ? 17.110 -1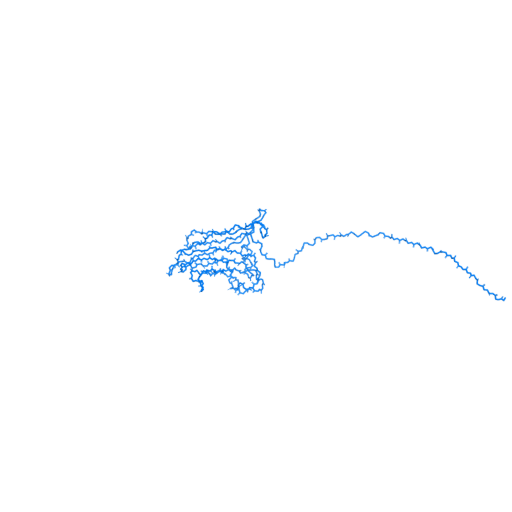.001 -11.894 1.00 89.06 83 ILE A O 1
ATOM 624 N N . THR A 1 84 ? 17.898 0.998 -12.531 1.00 81.56 84 THR A N 1
ATOM 625 C CA . THR A 1 84 ? 19.292 0.563 -12.678 1.00 81.56 84 THR A CA 1
ATOM 626 C C . THR A 1 84 ? 19.958 0.430 -11.307 1.00 81.56 84 THR A C 1
ATOM 628 O O . THR A 1 84 ? 19.558 1.132 -10.378 1.00 81.56 84 THR A O 1
ATOM 631 N N . PRO A 1 85 ? 21.019 -0.381 -11.146 1.00 79.38 85 PRO A N 1
ATOM 632 C CA . PRO A 1 85 ? 21.803 -0.389 -9.911 1.00 79.38 85 PRO A CA 1
ATOM 633 C C . PRO A 1 85 ? 22.192 1.039 -9.481 1.00 79.38 85 PRO A C 1
ATOM 635 O O . PRO A 1 85 ? 22.782 1.781 -10.264 1.00 79.38 85 PRO A O 1
ATOM 638 N N . GLY A 1 86 ? 21.812 1.436 -8.262 1.00 76.19 86 GLY A N 1
ATOM 639 C CA . GLY A 1 86 ? 22.032 2.789 -7.726 1.00 76.19 86 GLY A CA 1
ATOM 640 C C . GLY A 1 86 ? 20.973 3.841 -8.092 1.00 76.19 86 GLY A C 1
ATOM 641 O O . GLY A 1 86 ? 21.110 4.989 -7.682 1.00 76.19 86 GLY A O 1
ATOM 642 N N . GLY A 1 87 ? 19.930 3.482 -8.845 1.00 82.38 87 GLY A N 1
ATOM 643 C CA . GLY A 1 87 ? 18.798 4.367 -9.116 1.00 82.38 87 GLY A CA 1
ATOM 644 C C . GLY A 1 87 ? 17.818 4.459 -7.940 1.00 82.38 87 GLY A C 1
ATOM 645 O O . GLY A 1 87 ? 17.803 3.615 -7.042 1.00 82.38 87 GLY A O 1
ATOM 646 N N . ASN A 1 88 ? 16.991 5.505 -7.953 1.00 88.75 88 ASN A N 1
ATOM 647 C CA . ASN A 1 88 ? 16.059 5.801 -6.866 1.00 88.75 88 ASN A CA 1
ATOM 648 C C . ASN A 1 88 ? 14.834 4.881 -6.902 1.00 88.75 88 ASN A C 1
ATOM 650 O O . ASN A 1 88 ? 14.204 4.738 -7.949 1.00 88.75 88 ASN A O 1
ATOM 654 N N . ALA A 1 89 ? 14.471 4.325 -5.743 1.00 93.81 89 ALA A N 1
ATOM 655 C CA . ALA A 1 89 ? 13.199 3.638 -5.542 1.00 93.81 89 ALA A CA 1
ATOM 656 C C . ALA A 1 89 ? 12.009 4.582 -5.762 1.00 93.81 89 ALA A C 1
ATOM 658 O O . ALA A 1 89 ? 12.117 5.799 -5.581 1.00 93.81 89 ALA A O 1
ATOM 659 N N . TYR A 1 90 ? 10.861 4.005 -6.112 1.00 96.94 90 TYR A N 1
ATOM 660 C CA . TYR A 1 90 ? 9.596 4.714 -5.982 1.00 96.94 90 TYR A CA 1
ATOM 661 C C . TYR A 1 90 ? 9.214 4.737 -4.501 1.00 96.94 90 TYR A C 1
ATOM 663 O O . TYR A 1 90 ? 9.241 3.704 -3.835 1.00 96.94 90 TYR A O 1
ATOM 671 N N . VAL A 1 91 ? 8.859 5.907 -3.989 1.00 97.31 91 VAL A N 1
ATOM 672 C CA . VAL A 1 91 ? 8.239 6.082 -2.679 1.00 97.31 91 VAL A CA 1
ATOM 673 C C . VAL A 1 91 ? 6.741 5.885 -2.848 1.00 97.31 91 VAL A C 1
ATOM 675 O O . VAL A 1 91 ? 6.131 6.500 -3.725 1.00 97.31 91 VAL A O 1
ATOM 678 N N . GLY A 1 92 ? 6.168 5.015 -2.025 1.00 98.06 92 GLY A N 1
ATOM 679 C CA . GLY A 1 92 ? 4.742 4.757 -1.976 1.00 98.06 92 GLY A CA 1
ATOM 680 C C . GLY A 1 92 ? 4.101 5.288 -0.705 1.00 98.06 92 GLY A C 1
ATOM 681 O O . GLY A 1 92 ? 4.669 5.146 0.377 1.00 98.06 92 GLY A O 1
ATOM 682 N N . THR A 1 93 ? 2.910 5.861 -0.837 1.00 98.38 93 THR A N 1
ATOM 683 C CA . THR A 1 93 ? 2.041 6.225 0.286 1.00 98.38 93 THR A CA 1
ATOM 684 C C . THR A 1 93 ? 0.657 5.632 0.077 1.00 98.38 93 THR A C 1
ATOM 686 O O . THR A 1 93 ? 0.103 5.738 -1.021 1.00 98.38 93 THR A O 1
ATOM 689 N N . LEU A 1 94 ? 0.108 5.022 1.121 1.00 98.69 94 LEU A N 1
ATOM 690 C CA . LEU A 1 94 ? -1.223 4.434 1.128 1.00 98.69 94 LEU A CA 1
ATOM 691 C C . LEU A 1 94 ? -2.146 5.258 2.028 1.00 98.69 94 LEU A C 1
ATOM 693 O O . LEU A 1 94 ? -1.786 5.568 3.162 1.00 98.69 94 LEU A O 1
ATOM 697 N N . GLU A 1 95 ? -3.321 5.602 1.513 1.00 98.75 95 GLU A N 1
ATOM 698 C CA . GLU A 1 95 ? -4.363 6.314 2.251 1.00 98.75 95 GLU A CA 1
ATOM 699 C C . GLU A 1 95 ? -5.660 5.502 2.229 1.00 98.75 95 GLU A C 1
ATOM 701 O O . GLU A 1 95 ? -6.032 4.930 1.196 1.00 98.75 95 GLU A O 1
ATOM 706 N N . PHE A 1 96 ? -6.358 5.506 3.358 1.00 98.62 96 PHE A N 1
ATOM 707 C CA . PHE A 1 96 ? -7.628 4.828 3.578 1.00 98.62 96 PHE A CA 1
ATOM 708 C C . PHE A 1 96 ? -8.702 5.852 3.922 1.00 98.62 96 PHE A C 1
ATOM 710 O O . PHE A 1 96 ? -8.476 6.761 4.720 1.00 98.62 96 PHE A O 1
ATOM 717 N N . TRP A 1 97 ? -9.877 5.701 3.320 1.00 98.19 97 TRP A N 1
ATOM 718 C CA . TRP A 1 97 ? -10.991 6.617 3.527 1.00 98.19 97 TRP A CA 1
ATOM 719 C C . TRP A 1 97 ? -12.306 5.862 3.665 1.00 98.19 97 TRP A C 1
ATOM 721 O O . TRP A 1 97 ? -12.533 4.859 2.980 1.00 98.19 97 TRP A O 1
ATOM 731 N N . ASN A 1 98 ? -13.192 6.429 4.478 1.00 96.62 98 ASN A N 1
ATOM 732 C CA . ASN A 1 98 ? -14.603 6.094 4.496 1.00 96.62 98 ASN A CA 1
ATOM 733 C C . ASN A 1 98 ? -15.406 7.223 3.835 1.00 96.62 98 ASN A C 1
ATOM 735 O O . ASN A 1 98 ? -15.587 8.303 4.398 1.00 96.62 98 ASN A O 1
ATOM 739 N N . GLU A 1 99 ? -15.853 6.990 2.607 1.00 94.69 99 GLU A N 1
ATOM 740 C CA . GLU A 1 99 ? -16.683 7.881 1.806 1.00 94.69 99 GLU A CA 1
ATOM 741 C C . GLU A 1 99 ? -18.091 7.280 1.646 1.00 94.69 99 GLU A C 1
ATOM 743 O O . GLU A 1 99 ? -18.365 6.557 0.694 1.00 94.69 99 GLU A O 1
ATOM 748 N N . GLN A 1 100 ? -19.010 7.575 2.570 1.00 88.50 100 GLN A N 1
ATOM 749 C CA . GLN A 1 100 ? -20.398 7.095 2.505 1.00 88.50 100 GLN A CA 1
ATOM 750 C C . GLN A 1 100 ? -21.401 8.186 2.854 1.00 88.50 100 GLN A C 1
ATOM 752 O O . GLN A 1 100 ? -21.172 9.021 3.726 1.00 88.50 100 GLN A O 1
ATOM 757 N N . ASN A 1 101 ? -22.559 8.166 2.186 1.00 84.56 101 ASN A N 1
ATOM 758 C CA . ASN A 1 101 ? -23.690 9.058 2.477 1.00 84.56 101 ASN A CA 1
ATOM 759 C C . ASN A 1 101 ? -23.338 10.563 2.470 1.00 84.56 101 ASN A C 1
ATOM 761 O O . ASN A 1 101 ? -23.969 11.358 3.161 1.00 84.56 101 ASN A O 1
ATOM 765 N N . GLY A 1 102 ? -22.328 10.960 1.687 1.00 85.06 102 GLY A N 1
ATOM 766 C CA . GLY A 1 102 ? -21.841 12.342 1.618 1.00 85.06 102 GLY A CA 1
ATOM 767 C C . GLY A 1 102 ? -20.866 12.740 2.733 1.00 85.06 102 GLY A C 1
ATOM 768 O O . GLY A 1 102 ? -20.382 13.871 2.719 1.00 85.06 102 GLY A O 1
ATOM 769 N N . ASN A 1 103 ? -20.543 11.829 3.653 1.00 91.00 103 ASN A N 1
ATOM 770 C CA . ASN A 1 103 ? -19.463 11.993 4.618 1.00 91.00 103 ASN A CA 1
ATOM 771 C C . ASN A 1 103 ? -18.156 11.447 4.042 1.00 91.00 103 ASN A C 1
ATOM 773 O O . ASN A 1 103 ? -18.160 10.497 3.260 1.00 91.00 103 ASN A O 1
ATOM 777 N N . LYS A 1 104 ? -17.046 12.068 4.441 1.00 95.00 104 LYS A N 1
ATOM 778 C CA . LYS A 1 104 ? -15.691 11.651 4.093 1.00 95.00 104 LYS A CA 1
ATOM 779 C C . LYS A 1 104 ? -14.820 11.703 5.335 1.00 95.00 104 LYS A C 1
ATOM 781 O O . LYS A 1 104 ? -14.535 12.789 5.837 1.00 95.00 104 LYS A O 1
ATOM 786 N N . GLU A 1 105 ? -14.400 10.538 5.789 1.00 96.12 105 GLU A N 1
ATOM 787 C CA . GLU A 1 105 ? -13.557 10.355 6.962 1.00 96.12 105 GLU A CA 1
ATOM 788 C C . GLU A 1 105 ? -12.198 9.779 6.559 1.00 96.12 105 GLU A C 1
ATOM 790 O O . GLU A 1 105 ? -12.106 8.922 5.675 1.00 96.12 105 GLU A O 1
ATOM 795 N N . ASP A 1 106 ? -11.139 10.315 7.169 1.00 97.50 106 ASP A N 1
ATOM 796 C CA . ASP A 1 106 ? -9.758 9.893 6.938 1.00 97.50 106 ASP A CA 1
ATOM 797 C C . ASP A 1 106 ? -9.383 8.772 7.909 1.00 97.50 106 ASP A C 1
ATOM 799 O O . ASP A 1 106 ? -8.912 9.022 9.020 1.00 97.50 106 ASP A O 1
ATOM 803 N N . ILE A 1 107 ? -9.562 7.536 7.454 1.00 98.00 107 ILE A N 1
ATOM 804 C CA . ILE A 1 107 ? -9.215 6.329 8.210 1.00 98.00 107 ILE A CA 1
ATOM 805 C C . ILE A 1 107 ? -7.689 6.165 8.306 1.00 98.00 107 ILE A C 1
ATOM 807 O O . ILE A 1 107 ? -7.170 5.541 9.227 1.00 98.00 107 ILE A O 1
ATOM 811 N N . THR A 1 108 ? -6.913 6.804 7.422 1.00 98.50 108 THR A N 1
ATOM 812 C CA . THR A 1 108 ? -5.441 6.818 7.519 1.00 98.50 108 THR A CA 1
ATOM 813 C C . THR A 1 108 ? -4.967 7.409 8.846 1.00 98.50 108 THR A C 1
ATOM 815 O O . THR A 1 108 ? -3.947 6.979 9.394 1.00 98.50 108 THR A O 1
ATOM 818 N N . LEU A 1 109 ? -5.683 8.414 9.364 1.00 97.12 109 LEU A N 1
ATOM 819 C CA . LEU A 1 109 ? -5.350 9.041 10.638 1.00 97.12 109 LEU A CA 1
ATOM 820 C C . LEU A 1 109 ? -5.572 8.078 11.808 1.00 97.12 109 LEU A C 1
ATOM 822 O O . LEU A 1 109 ? -4.740 8.037 12.714 1.00 97.12 109 LEU A O 1
ATOM 826 N N . GLU A 1 110 ? -6.648 7.301 11.771 1.00 95.75 110 GLU A N 1
ATOM 827 C CA . GLU A 1 110 ? -6.961 6.285 12.775 1.00 95.75 110 GLU A CA 1
ATOM 828 C C . GLU A 1 110 ? -5.915 5.171 12.774 1.00 95.75 110 GLU A C 1
ATOM 830 O O . GLU A 1 110 ? -5.216 5.000 13.773 1.00 95.75 110 GLU A O 1
ATOM 835 N N . VAL A 1 111 ? -5.635 4.582 11.605 1.00 98.06 111 VAL A N 1
ATOM 836 C CA . VAL A 1 111 ? -4.560 3.589 11.411 1.00 98.06 111 VAL A CA 1
ATOM 837 C C . VAL A 1 111 ? -3.213 4.088 11.948 1.00 98.06 111 VAL A C 1
ATOM 839 O O . VAL A 1 111 ? -2.427 3.329 12.519 1.00 98.06 111 VAL A O 1
ATOM 842 N N . LYS A 1 112 ? -2.916 5.383 11.788 1.00 97.69 112 LYS A N 1
ATOM 843 C CA . LYS A 1 112 ? -1.685 5.994 12.307 1.00 97.69 112 LYS A CA 1
ATOM 844 C C . LYS A 1 112 ? -1.708 6.186 13.825 1.00 97.69 112 LYS A C 1
ATOM 846 O O . LYS A 1 112 ? -0.667 6.021 14.468 1.00 97.69 112 LYS A O 1
ATOM 851 N N . ASN A 1 113 ? -2.845 6.569 14.397 1.00 96.81 113 ASN A N 1
ATOM 852 C CA . ASN A 1 113 ? -3.005 6.723 15.844 1.00 96.81 113 ASN A CA 1
ATOM 853 C C . ASN A 1 113 ? -2.944 5.362 16.552 1.00 96.81 113 ASN A C 1
ATOM 855 O O . ASN A 1 113 ? -2.342 5.251 17.621 1.00 96.81 113 ASN A O 1
ATOM 859 N N . GLU A 1 114 ? -3.466 4.329 15.898 1.00 96.56 114 GLU A N 1
ATOM 860 C CA . GLU A 1 114 ? -3.529 2.941 16.360 1.00 96.56 114 GLU A CA 1
ATOM 861 C C . GLU A 1 114 ? -2.470 2.063 15.678 1.00 96.56 114 GLU A C 1
ATOM 863 O O . GLU A 1 114 ? -2.641 0.870 15.428 1.00 96.56 114 GLU A O 1
ATOM 868 N N . ALA A 1 115 ? -1.312 2.655 15.377 1.00 97.62 115 ALA A N 1
ATOM 869 C CA . ALA A 1 115 ? -0.249 2.010 14.612 1.00 97.62 115 ALA A CA 1
ATOM 870 C C . ALA A 1 115 ? 0.294 0.713 15.236 1.00 97.62 115 ALA A C 1
ATOM 872 O O . ALA A 1 115 ? 0.966 -0.050 14.548 1.00 97.62 115 ALA A O 1
ATOM 873 N N . GLN A 1 116 ? 0.069 0.469 16.529 1.00 97.44 116 GLN A N 1
ATOM 874 C CA . GLN A 1 116 ? 0.477 -0.777 17.189 1.00 97.44 116 GLN A CA 1
ATOM 875 C C . GLN A 1 116 ? -0.431 -1.958 16.885 1.00 97.44 116 GLN A C 1
ATOM 877 O O . GLN A 1 116 ? -0.011 -3.095 17.088 1.00 97.44 116 GLN A O 1
ATOM 882 N N . ASP A 1 117 ? -1.636 -1.672 16.421 1.00 97.06 117 ASP A N 1
ATOM 883 C CA . ASP A 1 117 ? -2.666 -2.662 16.174 1.00 97.06 117 ASP A CA 1
ATOM 884 C C . ASP A 1 117 ? -2.815 -2.865 14.663 1.00 97.06 117 ASP A C 1
ATOM 886 O O . ASP A 1 117 ? -3.099 -3.967 14.219 1.00 97.06 117 ASP A O 1
ATOM 890 N N . HIS A 1 118 ? -2.448 -1.881 13.840 1.00 97.94 118 HIS A N 1
ATOM 891 C CA . HIS A 1 118 ? -2.540 -1.989 12.385 1.00 97.94 118 HIS A CA 1
ATOM 892 C C . HIS A 1 118 ? -1.242 -2.415 11.678 1.00 97.94 118 HIS A C 1
ATOM 894 O O . HIS A 1 118 ? -0.137 -1.968 12.010 1.00 97.94 118 HIS A O 1
ATOM 900 N N . PHE A 1 119 ? -1.377 -3.245 10.637 1.00 98.12 119 PHE A N 1
ATOM 901 C CA . PHE A 1 119 ? -0.294 -3.656 9.734 1.00 98.12 119 PHE A CA 1
ATOM 902 C C . PHE A 1 119 ? -0.774 -3.768 8.279 1.00 98.12 119 PHE A C 1
ATOM 904 O O . PHE A 1 119 ? -1.767 -4.433 8.000 1.00 98.12 119 PHE A O 1
ATOM 911 N N . VAL A 1 120 ? -0.045 -3.175 7.330 1.00 98.69 120 VAL A N 1
ATOM 912 C CA . VAL A 1 120 ? -0.339 -3.260 5.894 1.00 98.69 120 VAL A CA 1
ATOM 913 C C . VAL A 1 120 ? 0.558 -4.287 5.210 1.00 98.69 120 VAL A C 1
ATOM 915 O O . VAL A 1 120 ? 1.789 -4.213 5.233 1.00 98.69 120 VAL A O 1
ATOM 918 N N . CYS A 1 121 ? -0.088 -5.219 4.526 1.00 98.00 121 CYS A N 1
ATOM 919 C CA . CYS A 1 121 ? 0.522 -6.278 3.743 1.00 98.00 121 CYS A CA 1
ATOM 920 C C . CYS A 1 121 ? 0.626 -5.910 2.269 1.00 98.00 121 CYS A C 1
ATOM 922 O O . CYS A 1 121 ? -0.333 -5.398 1.703 1.00 98.00 121 CYS A O 1
ATOM 924 N N . TYR A 1 122 ? 1.747 -6.268 1.639 1.00 98.25 122 TYR A N 1
ATOM 925 C CA . TYR A 1 122 ? 1.961 -6.149 0.195 1.00 98.25 122 TYR A CA 1
ATOM 926 C C . TYR A 1 122 ? 2.420 -7.501 -0.353 1.00 98.25 122 TYR A C 1
ATOM 928 O O . TYR A 1 122 ? 3.588 -7.869 -0.228 1.00 98.25 122 TYR A O 1
ATOM 936 N N . GLU A 1 123 ? 1.497 -8.258 -0.938 1.00 96.56 123 GLU A N 1
ATOM 937 C CA . GLU A 1 123 ? 1.785 -9.560 -1.539 1.00 96.56 123 GLU A CA 1
ATOM 938 C C . GLU A 1 123 ? 1.892 -9.427 -3.059 1.00 96.56 123 GLU A C 1
ATOM 940 O O . GLU A 1 123 ? 0.953 -8.991 -3.721 1.00 96.56 123 GLU A O 1
ATOM 945 N N . ILE A 1 124 ? 3.038 -9.805 -3.624 1.00 96.25 124 ILE A N 1
ATOM 946 C CA . ILE A 1 124 ? 3.260 -9.777 -5.072 1.00 96.25 124 ILE A CA 1
ATOM 947 C C . ILE A 1 124 ? 2.925 -11.154 -5.640 1.00 96.25 124 ILE A C 1
ATOM 949 O O . ILE A 1 124 ? 3.560 -12.146 -5.286 1.00 96.25 124 ILE A O 1
ATOM 953 N N . SER A 1 125 ? 1.969 -11.198 -6.563 1.00 93.62 125 SER A N 1
ATOM 954 C CA . SER A 1 125 ? 1.657 -12.384 -7.355 1.00 93.62 125 SER A CA 1
ATOM 955 C C . SER A 1 125 ? 1.983 -12.109 -8.816 1.00 93.62 125 SER A C 1
ATOM 957 O O . SER A 1 125 ? 1.366 -11.253 -9.455 1.00 93.62 125 SER A O 1
ATOM 959 N N . SER A 1 126 ? 2.979 -12.814 -9.348 1.00 91.19 126 SER A N 1
ATOM 960 C CA . SER A 1 126 ? 3.409 -12.699 -10.740 1.00 91.19 126 SER A CA 1
ATOM 961 C C . SER A 1 126 ? 3.670 -14.073 -11.348 1.00 91.19 126 SER A C 1
ATOM 963 O O . SER A 1 126 ? 3.639 -15.097 -10.663 1.00 91.19 126 SER A O 1
ATOM 965 N N . LEU A 1 127 ? 3.907 -14.116 -12.661 1.00 82.88 127 LEU A N 1
ATOM 966 C CA . LEU A 1 127 ? 4.196 -15.376 -13.354 1.00 82.88 127 LEU A CA 1
ATOM 967 C C . LEU A 1 127 ? 5.606 -15.917 -13.068 1.00 82.88 127 LEU A C 1
ATOM 969 O O . LEU A 1 127 ? 5.922 -17.034 -13.478 1.00 82.88 127 LEU A O 1
ATOM 973 N N . THR A 1 128 ? 6.461 -15.145 -12.390 1.00 77.94 128 THR A N 1
ATOM 974 C CA . THR A 1 128 ? 7.788 -15.597 -11.956 1.00 77.94 128 THR A CA 1
ATOM 975 C C . THR A 1 128 ? 7.742 -16.003 -10.486 1.00 77.94 128 THR A C 1
ATOM 977 O O . THR A 1 128 ? 7.252 -15.254 -9.648 1.00 77.94 128 THR A O 1
ATOM 980 N N . LEU A 1 129 ? 8.232 -17.206 -10.166 1.00 77.56 129 LEU A N 1
ATOM 981 C CA . LEU A 1 129 ? 8.258 -17.734 -8.798 1.00 77.56 129 LEU A CA 1
ATOM 982 C C . LEU A 1 129 ? 9.699 -18.097 -8.385 1.00 77.56 129 LEU A C 1
ATOM 984 O O . LEU A 1 129 ? 10.285 -18.989 -9.005 1.00 77.56 129 LEU A O 1
ATOM 988 N N . PRO A 1 130 ? 10.268 -17.452 -7.344 1.00 79.19 130 PRO A N 1
ATOM 989 C CA . PRO A 1 130 ? 9.701 -16.313 -6.610 1.00 79.19 130 PRO A CA 1
ATOM 990 C C . PRO A 1 130 ? 9.620 -15.044 -7.488 1.00 79.19 130 PRO A C 1
ATOM 992 O O . PRO A 1 130 ? 10.410 -14.924 -8.431 1.00 79.19 130 PRO A O 1
ATOM 995 N N . PRO A 1 131 ? 8.717 -14.089 -7.182 1.00 78.50 131 PRO A N 1
ATOM 996 C CA . PRO A 1 131 ? 8.685 -12.802 -7.870 1.00 78.50 131 PRO A CA 1
ATOM 997 C C . PRO A 1 131 ? 10.048 -12.117 -7.761 1.00 78.50 131 PRO A C 1
ATOM 999 O O . PRO A 1 131 ? 10.560 -11.905 -6.661 1.00 78.50 131 PRO A O 1
ATOM 1002 N N . ALA A 1 132 ? 10.655 -11.799 -8.903 1.00 82.00 132 ALA A N 1
ATOM 1003 C CA . ALA A 1 132 ? 12.005 -11.228 -8.956 1.00 82.00 132 ALA A CA 1
ATOM 1004 C C . ALA A 1 132 ? 12.053 -9.836 -9.603 1.00 82.00 132 ALA A C 1
ATOM 1006 O O . ALA A 1 132 ? 13.081 -9.163 -9.538 1.00 82.00 132 ALA A O 1
ATOM 1007 N N . GLY A 1 133 ? 10.966 -9.391 -10.242 1.00 90.50 133 GLY A N 1
ATOM 1008 C CA . GLY A 1 133 ? 10.945 -8.124 -10.973 1.00 90.50 133 GLY A CA 1
ATOM 1009 C C . GLY A 1 133 ? 10.542 -6.910 -10.148 1.00 90.50 133 GLY A C 1
ATOM 1010 O O . GLY A 1 133 ? 10.831 -5.789 -10.560 1.00 90.50 133 GLY A O 1
ATOM 1011 N N . LEU A 1 134 ? 9.927 -7.104 -8.982 1.00 94.62 134 LEU A N 1
ATOM 1012 C CA . LEU A 1 134 ? 9.491 -6.035 -8.089 1.00 94.62 134 LEU A CA 1
ATOM 1013 C C . LEU A 1 134 ? 9.720 -6.449 -6.634 1.00 94.62 134 LEU A C 1
ATOM 1015 O O . LEU A 1 134 ? 9.365 -7.555 -6.240 1.00 94.62 134 LEU A O 1
ATOM 1019 N N . SER A 1 135 ? 10.278 -5.548 -5.828 1.00 94.81 135 SER A N 1
ATOM 1020 C CA . SER A 1 135 ? 10.278 -5.674 -4.368 1.00 94.81 135 SER A CA 1
ATOM 1021 C C . SER A 1 135 ? 9.610 -4.465 -3.728 1.00 94.81 135 SER A C 1
ATOM 1023 O O . SER A 1 135 ? 9.849 -3.339 -4.169 1.00 94.81 135 SER A O 1
ATOM 1025 N N . ILE A 1 136 ? 8.842 -4.694 -2.667 1.00 97.12 136 ILE A N 1
ATOM 1026 C CA . ILE A 1 136 ? 8.149 -3.658 -1.897 1.00 97.12 136 ILE A CA 1
ATOM 1027 C C . ILE A 1 136 ? 8.541 -3.812 -0.428 1.00 97.12 136 ILE A C 1
ATOM 1029 O O . ILE A 1 136 ? 8.568 -4.929 0.088 1.00 97.12 136 ILE A O 1
ATOM 1033 N N . SER A 1 137 ? 8.850 -2.709 0.250 1.00 96.94 137 SER A N 1
ATOM 1034 C CA . SER A 1 137 ? 9.178 -2.713 1.680 1.00 96.94 137 SER A CA 1
ATOM 1035 C C . SER A 1 137 ? 8.589 -1.507 2.397 1.00 96.94 137 SER A C 1
ATOM 1037 O O . SER A 1 137 ? 8.755 -0.385 1.925 1.00 96.94 137 SER A O 1
ATOM 1039 N N . ALA A 1 138 ? 7.962 -1.726 3.554 1.00 98.06 138 ALA A N 1
ATOM 1040 C CA . ALA A 1 138 ? 7.522 -0.651 4.440 1.00 98.06 138 ALA A CA 1
ATOM 1041 C C . ALA A 1 138 ? 8.715 0.157 4.978 1.00 98.06 138 ALA A C 1
ATOM 1043 O O . ALA A 1 138 ? 9.766 -0.408 5.293 1.00 98.06 138 ALA A O 1
ATOM 1044 N N . THR A 1 139 ? 8.546 1.472 5.088 1.00 98.00 139 THR A N 1
ATOM 1045 C CA . THR A 1 139 ? 9.571 2.406 5.587 1.00 98.00 139 THR A CA 1
ATOM 1046 C C . THR A 1 139 ? 9.171 3.102 6.883 1.00 98.00 139 THR A C 1
ATOM 1048 O O . THR A 1 139 ? 10.023 3.679 7.557 1.00 98.00 139 THR A O 1
ATOM 1051 N N . ASP A 1 140 ? 7.903 3.011 7.268 1.00 98.44 140 ASP A N 1
ATOM 1052 C CA . ASP A 1 140 ? 7.355 3.501 8.523 1.00 98.44 140 ASP A CA 1
ATOM 1053 C C . ASP A 1 140 ? 7.221 2.386 9.566 1.00 98.44 140 ASP A C 1
ATOM 1055 O O . ASP A 1 140 ? 7.059 1.200 9.259 1.00 98.44 140 ASP A O 1
ATOM 1059 N N . LYS A 1 141 ? 7.320 2.780 10.836 1.00 98.50 141 LYS A N 1
ATOM 1060 C CA . LYS A 1 141 ? 7.277 1.870 11.978 1.00 98.50 141 LYS A CA 1
ATOM 1061 C C . LYS A 1 141 ? 6.498 2.470 13.134 1.00 98.50 141 LYS A C 1
ATOM 1063 O O . LYS A 1 141 ? 6.487 3.687 13.314 1.00 98.50 141 LYS A O 1
ATOM 1068 N N . ASP A 1 142 ? 5.908 1.599 13.937 1.00 98.31 142 ASP A N 1
ATOM 1069 C CA . ASP A 1 142 ? 5.288 1.964 15.204 1.00 98.31 142 ASP A CA 1
ATOM 1070 C C . ASP A 1 142 ? 6.325 2.115 16.335 1.00 98.31 142 ASP A C 1
ATOM 1072 O O . ASP A 1 142 ? 7.534 1.923 16.154 1.00 98.31 142 ASP A O 1
ATOM 1076 N N . LYS A 1 143 ? 5.854 2.440 17.546 1.00 97.81 143 LYS A N 1
ATOM 1077 C CA . LYS A 1 143 ? 6.723 2.603 18.727 1.00 97.81 143 LYS A CA 1
ATOM 1078 C C . LYS A 1 143 ? 7.370 1.301 19.222 1.00 97.81 143 LYS A C 1
ATOM 1080 O O . LYS A 1 143 ? 8.301 1.365 20.019 1.00 97.81 143 LYS A O 1
ATOM 1085 N N . ASN A 1 144 ? 6.904 0.146 18.748 1.00 97.69 144 ASN A N 1
ATOM 1086 C CA . ASN A 1 144 ? 7.500 -1.164 19.004 1.00 97.69 144 ASN A CA 1
ATOM 1087 C C . ASN A 1 144 ? 8.497 -1.564 17.901 1.00 97.69 144 ASN A C 1
ATOM 1089 O O . ASN A 1 144 ? 9.016 -2.680 17.922 1.00 97.69 144 ASN A O 1
ATOM 1093 N N . ASN A 1 145 ? 8.798 -0.658 16.958 1.00 97.94 145 ASN A N 1
ATOM 1094 C CA . ASN A 1 145 ? 9.691 -0.877 15.820 1.00 97.94 145 ASN A CA 1
ATOM 1095 C C . ASN A 1 145 ? 9.187 -1.970 14.853 1.00 97.94 145 ASN A C 1
ATOM 1097 O O . ASN A 1 145 ? 9.980 -2.520 14.080 1.00 97.94 145 ASN A O 1
ATOM 1101 N N . LEU A 1 146 ? 7.881 -2.257 14.864 1.00 98.25 146 LEU A N 1
ATOM 1102 C CA . LEU A 1 146 ? 7.221 -3.092 13.864 1.00 98.25 146 LEU A CA 1
ATOM 1103 C C . LEU A 1 146 ? 6.736 -2.218 12.698 1.00 98.25 146 LEU A C 1
ATOM 1105 O O . LEU A 1 146 ? 6.366 -1.062 12.912 1.00 98.25 146 LEU A O 1
ATOM 1109 N N . PRO A 1 147 ? 6.755 -2.733 11.457 1.00 98.19 147 PRO A N 1
ATOM 1110 C CA . PRO A 1 147 ? 6.283 -1.986 10.295 1.00 98.19 147 PRO A CA 1
ATOM 1111 C C . PRO A 1 147 ? 4.800 -1.617 10.422 1.00 98.19 147 PRO A C 1
ATOM 1113 O O . PRO A 1 147 ? 4.018 -2.367 11.009 1.00 98.19 147 PRO A O 1
ATOM 1116 N N . ILE A 1 148 ? 4.417 -0.475 9.852 1.00 98.56 148 ILE A N 1
ATOM 1117 C CA . ILE A 1 148 ? 3.004 -0.107 9.667 1.00 98.56 148 ILE A CA 1
ATOM 1118 C C . ILE A 1 148 ? 2.621 -0.372 8.213 1.00 98.56 148 ILE A C 1
ATOM 1120 O O . ILE A 1 148 ? 1.690 -1.122 7.963 1.00 98.56 148 ILE A O 1
ATOM 1124 N N . GLY A 1 149 ? 3.388 0.160 7.258 1.00 98.50 149 GLY A N 1
ATOM 1125 C CA . GLY A 1 149 ? 3.192 -0.048 5.826 1.00 98.50 149 GLY A CA 1
ATOM 1126 C C . GLY A 1 149 ? 2.315 1.001 5.139 1.00 98.50 149 GLY A C 1
ATOM 1127 O O . GLY A 1 149 ? 1.922 0.776 3.993 1.00 98.50 149 GLY A O 1
ATOM 1128 N N . LEU A 1 150 ? 2.047 2.150 5.776 1.00 98.75 150 LEU A N 1
ATOM 1129 C CA . LEU A 1 150 ? 1.449 3.306 5.093 1.00 98.75 150 LEU A CA 1
ATOM 1130 C C . LEU A 1 150 ? 2.466 3.985 4.171 1.00 98.75 150 LEU A C 1
ATOM 1132 O O . LEU A 1 150 ? 2.093 4.547 3.146 1.00 98.75 150 LEU A O 1
ATOM 1136 N N . SER A 1 151 ? 3.754 3.921 4.518 1.00 98.56 151 SER A N 1
ATOM 1137 C CA . SER A 1 151 ? 4.866 4.387 3.683 1.00 98.56 151 SER A CA 1
ATOM 1138 C C . SER A 1 151 ? 5.708 3.212 3.194 1.00 98.56 151 SER A C 1
ATOM 1140 O O . SER A 1 151 ? 6.056 2.321 3.967 1.00 98.56 151 SER A O 1
ATOM 1142 N N . THR A 1 152 ? 6.060 3.199 1.909 1.00 98.50 152 THR A N 1
ATOM 1143 C CA . THR A 1 152 ? 6.796 2.092 1.281 1.00 98.50 152 THR A CA 1
ATOM 1144 C C . THR A 1 152 ? 7.876 2.560 0.308 1.00 98.50 152 THR A C 1
ATOM 1146 O O . THR A 1 152 ? 7.837 3.668 -0.221 1.00 98.50 152 THR A O 1
ATOM 1149 N N . GLU A 1 153 ? 8.843 1.687 0.040 1.00 97.38 153 GLU A N 1
ATOM 1150 C CA . GLU A 1 153 ? 9.751 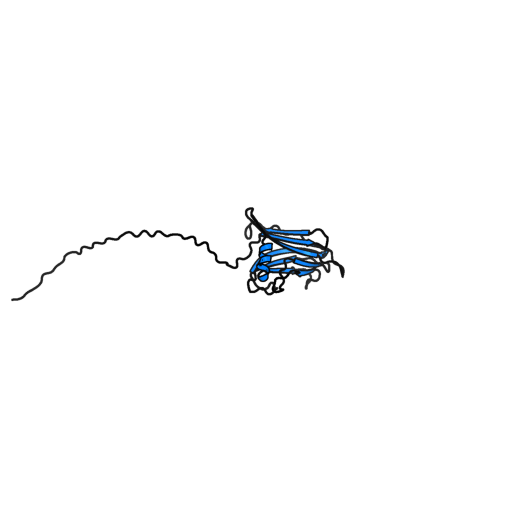1.751 -1.105 1.00 97.38 153 GLU A CA 1
ATOM 1151 C C . GLU A 1 153 ? 9.428 0.619 -2.083 1.00 97.38 153 GLU A C 1
ATOM 1153 O O . GLU A 1 153 ? 9.307 -0.537 -1.680 1.00 97.38 153 GLU A O 1
ATOM 1158 N N . TRP A 1 154 ? 9.345 0.947 -3.371 1.00 97.44 154 TRP A N 1
ATOM 1159 C CA . TRP A 1 154 ? 9.097 0.016 -4.469 1.00 97.44 154 TRP A CA 1
ATOM 1160 C C . TRP A 1 154 ? 10.302 0.017 -5.412 1.00 97.44 154 TRP A C 1
ATOM 1162 O O . TRP A 1 154 ? 10.687 1.055 -5.960 1.00 97.44 154 TRP A O 1
ATOM 1172 N N . LYS A 1 155 ? 10.904 -1.159 -5.612 1.00 95.38 155 LYS A N 1
ATOM 1173 C CA . LYS A 1 155 ? 12.098 -1.353 -6.448 1.00 95.38 155 LYS A CA 1
ATOM 1174 C C . LYS A 1 155 ? 11.790 -2.317 -7.598 1.00 95.38 155 LYS A C 1
ATOM 1176 O O . LYS A 1 155 ? 11.899 -3.530 -7.421 1.00 95.38 155 LYS A O 1
ATOM 1181 N N . PRO A 1 156 ? 11.380 -1.803 -8.768 1.00 94.81 156 PRO A N 1
ATOM 1182 C CA . PRO A 1 156 ? 11.307 -2.576 -10.006 1.00 94.81 156 PRO A CA 1
ATOM 1183 C C . PRO A 1 156 ? 12.716 -2.936 -10.514 1.00 94.81 156 PRO A C 1
ATOM 1185 O O . PRO A 1 156 ? 13.456 -2.076 -10.985 1.00 94.81 156 PRO A O 1
ATOM 1188 N N . MET A 1 157 ? 13.100 -4.207 -10.419 1.00 90.75 157 MET A N 1
ATOM 1189 C CA . MET A 1 157 ? 14.446 -4.709 -10.744 1.00 90.75 157 MET A CA 1
ATOM 1190 C C . MET A 1 157 ? 14.543 -5.346 -12.135 1.00 90.75 157 MET A C 1
ATOM 1192 O O . MET A 1 157 ? 15.638 -5.465 -12.683 1.00 90.75 157 MET A O 1
ATOM 1196 N N . GLY A 1 158 ? 13.413 -5.729 -12.730 1.00 89.69 158 GLY A N 1
ATOM 1197 C CA . GLY A 1 158 ? 13.358 -6.339 -14.053 1.00 89.69 158 GLY A CA 1
ATOM 1198 C C . GLY A 1 158 ? 11.930 -6.422 -14.576 1.00 89.69 158 GLY A C 1
ATOM 1199 O O . GLY A 1 158 ? 10.978 -6.262 -13.815 1.00 89.69 158 GLY A O 1
ATOM 1200 N N . LYS A 1 159 ? 11.787 -6.669 -15.882 1.00 91.44 159 LYS A N 1
ATOM 1201 C CA . LYS A 1 159 ? 10.478 -6.821 -16.529 1.00 91.44 159 LYS A CA 1
ATOM 1202 C C . LYS A 1 159 ? 9.656 -7.895 -15.835 1.00 91.44 159 LYS A C 1
ATOM 1204 O O . LYS A 1 159 ? 10.084 -9.042 -15.744 1.00 91.44 159 LYS A O 1
ATOM 1209 N N . ASP A 1 160 ? 8.470 -7.504 -15.405 1.00 92.50 160 ASP A N 1
ATOM 1210 C CA . ASP A 1 160 ? 7.543 -8.355 -14.677 1.00 92.50 160 ASP A CA 1
ATOM 1211 C C . ASP A 1 160 ? 6.139 -7.759 -14.748 1.00 92.50 160 ASP A C 1
ATOM 1213 O O . ASP A 1 160 ? 5.965 -6.559 -14.985 1.00 92.50 160 ASP A O 1
ATOM 1217 N N . PHE A 1 161 ? 5.133 -8.605 -14.591 1.00 94.00 161 PHE A N 1
ATOM 1218 C CA . PHE A 1 161 ? 3.739 -8.195 -14.575 1.00 94.00 161 PHE A CA 1
ATOM 1219 C C . PHE A 1 161 ? 2.926 -9.157 -13.722 1.00 94.00 161 PHE A C 1
ATOM 1221 O O . PHE A 1 161 ? 3.188 -10.361 -13.678 1.00 94.00 161 PHE A O 1
ATOM 1228 N N . GLY A 1 162 ? 1.911 -8.617 -13.070 1.00 95.44 162 GLY A N 1
ATOM 1229 C CA . GLY A 1 162 ? 1.103 -9.372 -12.133 1.00 95.44 162 GLY A CA 1
ATOM 1230 C C . GLY A 1 162 ? 0.219 -8.444 -11.328 1.00 95.44 162 GLY A C 1
ATOM 1231 O O . GLY A 1 162 ? -0.230 -7.407 -11.825 1.00 95.44 162 GLY A O 1
ATOM 1232 N N . VAL A 1 163 ? -0.006 -8.813 -10.075 1.00 97.31 163 VAL A N 1
ATOM 1233 C CA . VAL A 1 163 ? -0.774 -8.017 -9.127 1.00 97.31 163 VAL A CA 1
ATOM 1234 C C . VAL A 1 163 ? -0.025 -7.846 -7.812 1.00 97.31 163 VAL A C 1
ATOM 1236 O O . VAL A 1 163 ? 0.731 -8.721 -7.390 1.00 97.31 163 VAL A O 1
ATOM 1239 N N . VAL A 1 164 ? -0.260 -6.712 -7.163 1.00 98.19 164 VAL A N 1
ATOM 1240 C CA . VAL A 1 164 ? 0.070 -6.486 -5.758 1.00 98.19 164 VAL A CA 1
ATOM 1241 C C . VAL A 1 164 ? -1.237 -6.523 -4.981 1.00 98.19 164 VAL A C 1
ATOM 1243 O O . VAL A 1 164 ? -2.102 -5.672 -5.191 1.00 98.19 164 VAL A O 1
ATOM 1246 N N . VAL A 1 165 ? -1.396 -7.514 -4.109 1.00 98.31 165 VAL A N 1
ATOM 1247 C CA . VAL A 1 165 ? -2.532 -7.596 -3.192 1.00 98.31 165 VAL A CA 1
ATOM 1248 C C . VAL A 1 165 ? -2.161 -6.858 -1.914 1.00 98.31 165 VAL A C 1
ATOM 1250 O O . VAL A 1 165 ? -1.223 -7.239 -1.210 1.00 98.31 165 VAL A O 1
ATOM 1253 N N . VAL A 1 166 ? -2.880 -5.773 -1.650 1.00 98.69 166 VAL A N 1
ATOM 1254 C CA . VAL A 1 166 ? -2.702 -4.906 -0.489 1.00 98.69 166 VAL A CA 1
ATOM 1255 C C . VAL A 1 166 ? -3.792 -5.219 0.524 1.00 98.69 166 VAL A C 1
ATOM 1257 O O . VAL A 1 166 ? -4.968 -5.226 0.164 1.00 98.69 166 VAL A O 1
ATOM 1260 N N . ARG A 1 167 ? -3.417 -5.470 1.781 1.00 98.56 167 ARG A N 1
ATOM 1261 C CA . ARG A 1 167 ? -4.372 -5.715 2.875 1.00 98.56 167 ARG A CA 1
ATOM 1262 C C . ARG A 1 167 ? -4.052 -4.841 4.071 1.00 98.56 167 ARG A C 1
ATOM 1264 O O . ARG A 1 167 ? -2.896 -4.833 4.488 1.00 98.56 167 ARG A O 1
ATOM 1271 N N . LEU A 1 168 ? -5.052 -4.179 4.642 1.00 98.56 168 LEU A N 1
ATOM 1272 C CA . LEU A 1 168 ? -4.950 -3.653 6.002 1.00 98.56 168 LEU A CA 1
ATOM 1273 C C . LEU A 1 168 ? -5.359 -4.763 6.970 1.00 98.56 168 LEU A C 1
ATOM 1275 O O . LEU A 1 168 ? -6.405 -5.390 6.797 1.00 98.56 168 LEU A O 1
ATOM 1279 N N . LYS A 1 169 ? -4.491 -5.052 7.935 1.00 98.06 169 LYS A N 1
ATOM 1280 C CA . LYS A 1 169 ? -4.731 -6.020 8.999 1.00 98.06 169 LYS A CA 1
ATOM 1281 C C . LYS A 1 169 ? -4.932 -5.284 10.316 1.00 98.06 169 LYS A C 1
ATOM 1283 O O . LYS A 1 169 ? -4.031 -4.542 10.715 1.00 98.06 169 LYS A O 1
ATOM 1288 N N . HIS A 1 170 ? -6.024 -5.590 11.004 1.00 96.94 170 HIS A N 1
ATOM 1289 C CA 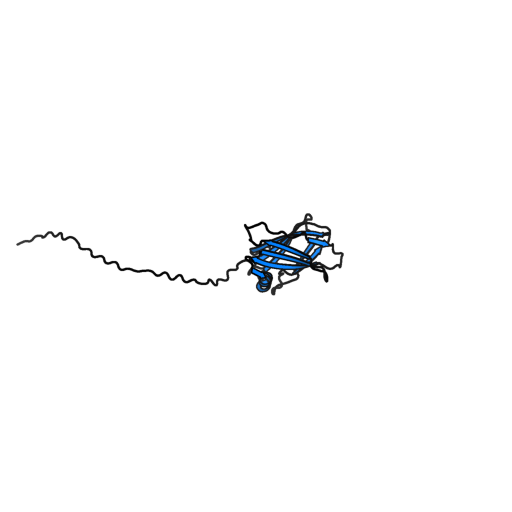. HIS A 1 170 ? -6.281 -5.180 12.378 1.00 96.94 170 HIS A CA 1
ATOM 1290 C C . HIS A 1 170 ? -5.835 -6.297 13.337 1.00 96.94 170 HIS A C 1
ATOM 1292 O O . HIS A 1 170 ? -6.351 -7.414 13.308 1.00 96.94 170 HIS A O 1
ATOM 1298 N N . GLN A 1 171 ? -4.790 -6.039 14.125 1.00 96.50 171 GLN A N 1
ATOM 1299 C CA . GLN A 1 171 ? -4.029 -7.004 14.936 1.00 96.50 171 GLN A CA 1
ATOM 1300 C C . GLN A 1 171 ? -3.876 -6.570 16.415 1.00 96.50 171 GLN A C 1
ATOM 1302 O O . GLN A 1 171 ? -2.763 -6.646 16.961 1.00 96.50 171 GLN A O 1
ATOM 1307 N N . PRO A 1 172 ? -4.955 -6.158 17.105 1.00 95.88 172 PRO A N 1
ATOM 1308 C CA . PRO A 1 172 ? -4.886 -5.627 18.460 1.00 95.88 172 PRO A CA 1
ATOM 1309 C C . PRO A 1 172 ? -4.277 -6.647 19.423 1.00 95.88 172 PRO A C 1
ATOM 1311 O O . PRO A 1 172 ? -4.655 -7.822 19.472 1.00 95.88 172 PRO A O 1
ATOM 1314 N N . GLY A 1 173 ? -3.220 -6.232 20.125 1.00 94.88 173 GLY A N 1
ATOM 1315 C CA . GLY A 1 173 ? -2.474 -7.082 21.063 1.00 94.88 173 GLY A CA 1
ATOM 1316 C C . GLY A 1 173 ? -1.750 -8.301 20.458 1.00 94.88 173 GLY A C 1
ATOM 1317 O O . GLY A 1 173 ? -1.087 -9.034 21.195 1.00 94.88 173 GLY A O 1
ATOM 1318 N N . THR A 1 174 ? -1.838 -8.528 19.143 1.00 96.06 174 THR A N 1
ATOM 1319 C CA . THR A 1 174 ? -1.254 -9.693 18.448 1.00 96.06 174 THR A CA 1
ATOM 1320 C C . THR A 1 174 ? -0.292 -9.317 17.324 1.00 96.06 174 THR A C 1
ATOM 1322 O O . THR A 1 174 ? 0.388 -10.203 16.795 1.00 96.06 174 THR A O 1
ATOM 1325 N N . LYS A 1 175 ? -0.182 -8.022 16.989 1.00 97.12 175 LYS A N 1
ATOM 1326 C CA . LYS A 1 175 ? 0.695 -7.516 15.933 1.00 97.12 175 LYS A CA 1
ATOM 1327 C C . LYS A 1 175 ? 2.120 -8.039 16.075 1.00 97.12 175 LYS A C 1
ATOM 1329 O O . LYS A 1 175 ? 2.797 -7.841 17.084 1.00 97.12 175 LYS A O 1
ATOM 1334 N N . ASN A 1 176 ? 2.596 -8.677 15.011 1.00 97.25 176 ASN A N 1
ATOM 1335 C CA . ASN A 1 176 ? 3.929 -9.280 14.951 1.00 97.25 176 ASN A CA 1
ATOM 1336 C C . ASN A 1 176 ? 4.701 -8.922 13.667 1.00 97.25 176 ASN A C 1
ATOM 1338 O O . ASN A 1 176 ? 5.732 -9.526 13.379 1.00 97.25 176 ASN A O 1
ATOM 1342 N N . GLY A 1 177 ? 4.207 -7.945 12.897 1.00 96.06 177 GLY A N 1
ATOM 1343 C CA . GLY A 1 177 ? 4.810 -7.513 11.631 1.00 96.06 177 GLY A CA 1
ATOM 1344 C C . GLY A 1 177 ? 4.610 -8.498 10.475 1.00 96.06 177 GLY A C 1
ATOM 1345 O O . GLY A 1 177 ? 5.362 -8.455 9.502 1.00 96.06 177 GLY A O 1
ATOM 1346 N N . THR A 1 178 ? 3.636 -9.406 10.585 1.00 96.19 178 THR A N 1
ATOM 1347 C CA . THR A 1 178 ? 3.293 -10.380 9.542 1.00 96.19 178 THR A CA 1
ATOM 1348 C C . THR A 1 178 ? 1.812 -10.313 9.191 1.00 96.19 178 THR A C 1
ATOM 1350 O O . THR A 1 178 ? 0.987 -9.871 9.984 1.00 96.19 178 THR A O 1
ATOM 1353 N N . CYS A 1 179 ? 1.458 -10.821 8.014 1.00 96.62 179 CYS A N 1
ATOM 1354 C CA . CYS A 1 179 ? 0.076 -10.861 7.530 1.00 96.62 179 CYS A CA 1
ATOM 1355 C C . CYS A 1 179 ? -0.766 -12.000 8.118 1.00 96.62 179 CYS A C 1
ATOM 1357 O O . CYS A 1 179 ? -1.921 -12.157 7.735 1.00 96.62 179 CYS A O 1
ATOM 1359 N N . ALA A 1 180 ? -0.182 -12.837 8.982 1.00 96.94 180 ALA A N 1
ATOM 1360 C CA . ALA A 1 180 ? -0.769 -14.111 9.391 1.00 96.94 180 ALA A CA 1
ATOM 1361 C C . ALA A 1 180 ? -1.741 -14.010 10.578 1.00 96.94 180 ALA A C 1
ATOM 1363 O O . ALA A 1 180 ? -2.396 -14.997 10.903 1.00 96.94 180 ALA A O 1
ATOM 1364 N N . VAL A 1 181 ? -1.800 -12.859 11.248 1.00 96.50 181 VAL A N 1
ATOM 1365 C CA . VAL A 1 181 ? -2.620 -12.643 12.449 1.00 96.50 181 VAL A CA 1
ATOM 1366 C C . VAL A 1 181 ? -3.616 -11.507 12.231 1.00 96.50 181 VAL A C 1
ATOM 1368 O O . VAL A 1 181 ? -3.458 -10.707 11.302 1.00 96.50 181 VAL A O 1
ATOM 1371 N N . GLY A 1 182 ? -4.627 -11.449 13.095 1.00 95.06 182 GLY A N 1
ATOM 1372 C CA . GLY A 1 182 ? -5.673 -10.431 13.066 1.00 95.06 182 GLY A CA 1
ATOM 1373 C C . GLY A 1 182 ? -6.639 -10.535 11.886 1.00 95.06 182 GLY A C 1
ATOM 1374 O O . GLY A 1 182 ? -6.485 -11.378 10.991 1.00 95.06 182 GLY A O 1
ATOM 1375 N N . ASP A 1 183 ? -7.615 -9.638 11.874 1.00 96.38 183 ASP A N 1
ATOM 1376 C CA . ASP A 1 183 ? -8.673 -9.561 10.868 1.00 96.38 183 ASP A CA 1
ATOM 1377 C C . ASP A 1 183 ? -8.270 -8.646 9.710 1.00 96.38 183 ASP A C 1
ATOM 1379 O O . ASP A 1 183 ? -7.216 -8.008 9.740 1.00 96.38 183 ASP A O 1
ATOM 1383 N N . THR A 1 184 ? -8.963 -8.750 8.578 1.00 97.19 184 THR A N 1
ATOM 1384 C CA . THR A 1 184 ? -8.668 -7.954 7.376 1.00 97.19 184 THR A CA 1
ATOM 1385 C C . THR A 1 184 ? -9.763 -6.913 7.223 1.00 97.19 184 THR A C 1
ATOM 1387 O O . THR A 1 184 ? -10.890 -7.294 6.917 1.00 97.19 184 THR A O 1
ATOM 1390 N N . ASP A 1 185 ? -9.427 -5.634 7.378 1.00 96.56 185 ASP A N 1
ATOM 1391 C CA . ASP A 1 185 ? -10.402 -4.541 7.238 1.00 96.56 185 ASP A CA 1
ATOM 1392 C C . ASP A 1 185 ? -10.687 -4.238 5.766 1.00 96.56 185 ASP A C 1
ATOM 1394 O O . ASP A 1 185 ? -11.819 -3.990 5.362 1.00 96.56 185 ASP A O 1
ATOM 1398 N N . VAL A 1 186 ? -9.649 -4.313 4.924 1.00 97.19 186 VAL A N 1
ATOM 1399 C CA . VAL A 1 186 ? -9.777 -4.144 3.474 1.00 97.19 186 VAL A CA 1
ATOM 1400 C C . VAL A 1 186 ? -8.718 -4.944 2.723 1.00 97.19 186 VAL A C 1
ATOM 1402 O O . VAL A 1 186 ? -7.575 -5.073 3.170 1.00 97.19 186 VAL A O 1
ATOM 1405 N N . GLU A 1 187 ? -9.090 -5.454 1.550 1.00 97.94 187 GLU A N 1
ATOM 1406 C CA . GLU A 1 187 ? -8.202 -6.127 0.604 1.00 97.94 187 GLU A CA 1
ATOM 1407 C C . GLU A 1 187 ? -8.414 -5.568 -0.806 1.00 97.94 187 GLU A C 1
ATOM 1409 O O . GLU A 1 187 ? -9.514 -5.622 -1.353 1.00 97.94 187 GLU A O 1
ATOM 1414 N N . VAL A 1 188 ? -7.347 -5.047 -1.411 1.00 98.25 188 VAL A N 1
ATOM 1415 C CA . VAL A 1 188 ? -7.376 -4.444 -2.747 1.00 98.25 188 VAL A CA 1
ATOM 1416 C C . VAL A 1 188 ? -6.281 -5.038 -3.615 1.00 98.25 188 VAL A C 1
ATOM 1418 O O . VAL A 1 188 ? -5.129 -5.162 -3.207 1.00 98.25 188 VAL A O 1
ATOM 1421 N N . THR A 1 189 ? -6.628 -5.369 -4.855 1.00 98.38 189 THR A N 1
ATOM 1422 C CA . THR A 1 189 ? -5.680 -5.887 -5.843 1.00 98.38 189 THR A CA 1
ATOM 1423 C C . THR A 1 189 ? -5.306 -4.797 -6.843 1.00 98.38 189 THR A C 1
ATOM 1425 O O . THR A 1 189 ? -6.160 -4.311 -7.582 1.00 98.38 189 THR A O 1
ATOM 1428 N N . PHE A 1 190 ? -4.020 -4.448 -6.909 1.00 98.56 190 PHE A N 1
ATOM 1429 C CA . PHE A 1 190 ? -3.476 -3.500 -7.880 1.00 98.56 190 PHE A CA 1
ATOM 1430 C C . PHE A 1 190 ? -2.739 -4.240 -9.001 1.00 98.56 190 PHE A C 1
ATOM 1432 O O . PHE A 1 1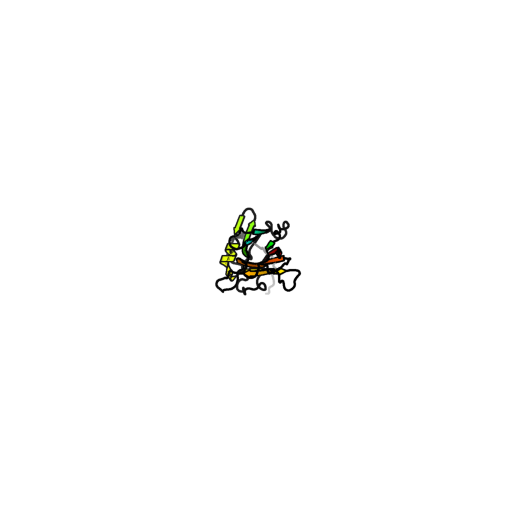90 ? -1.711 -4.871 -8.737 1.00 98.56 190 PHE A O 1
ATOM 1439 N N . PRO A 1 191 ? -3.197 -4.166 -10.262 1.00 98.06 191 PRO A N 1
ATOM 1440 C CA . PRO A 1 191 ? -2.420 -4.690 -11.376 1.00 98.06 191 PRO A CA 1
ATOM 1441 C C . PRO A 1 191 ? -1.154 -3.853 -11.575 1.00 98.06 191 PRO A C 1
ATOM 1443 O O . PRO A 1 191 ? -1.199 -2.626 -11.497 1.00 98.06 191 PRO A O 1
ATOM 1446 N N . TYR A 1 192 ? -0.023 -4.496 -11.872 1.00 97.56 192 TYR A N 1
ATOM 1447 C CA . TYR A 1 192 ? 1.232 -3.797 -12.149 1.00 97.56 192 TYR A CA 1
ATOM 1448 C C . TYR A 1 192 ? 1.965 -4.350 -13.369 1.00 97.56 192 TYR A C 1
ATOM 1450 O O . TYR A 1 192 ? 1.812 -5.507 -13.771 1.00 97.56 192 TYR A O 1
ATOM 1458 N N . LYS A 1 193 ? 2.816 -3.496 -13.937 1.00 95.38 193 LYS A N 1
ATOM 1459 C CA . LYS A 1 193 ? 3.776 -3.834 -14.979 1.00 95.38 193 LYS A CA 1
ATOM 1460 C C . LYS A 1 193 ? 5.067 -3.041 -14.794 1.00 95.38 193 LYS A C 1
ATOM 1462 O O . LYS A 1 193 ? 5.040 -1.812 -14.729 1.00 95.38 193 LYS A O 1
ATOM 1467 N N . VAL A 1 194 ? 6.192 -3.747 -14.785 1.00 94.31 194 VAL A N 1
ATOM 1468 C CA . VAL A 1 194 ? 7.531 -3.164 -14.916 1.00 94.31 194 VAL A CA 1
ATOM 1469 C C . VAL A 1 194 ? 7.901 -3.120 -16.401 1.00 94.31 194 VAL A C 1
ATOM 1471 O O . VAL A 1 194 ? 7.837 -4.144 -17.089 1.00 94.31 194 VAL A O 1
ATOM 1474 N N . LEU A 1 195 ? 8.215 -1.923 -16.900 1.00 89.56 195 LEU A N 1
ATOM 1475 C CA . LEU A 1 195 ? 8.478 -1.619 -18.313 1.00 89.56 195 LEU A CA 1
ATOM 1476 C C . LEU A 1 195 ? 9.932 -1.888 -18.718 1.00 89.56 195 LEU A C 1
ATOM 1478 O O . LEU A 1 195 ? 10.839 -1.516 -17.941 1.00 89.56 195 LEU A O 1
#

Sequence (195 aa):
MKNKNKNKKINHFNFLAVAAVTLFSAITFSACNNKEDEGELITTVKLSLSVAGGTPMVYTWQDLDGAGGNAPVLPDTIKLGQITPGGNAYVGTLEFWNEQNGNKEDITLEVKNEAQDHFVCYEISSLTLPPAGLSISATDKDKNNLPIGLSTEWKPMGKDFGVVVVRLKHQPGTKNGTCAVGDTDVEVTFPYKVL

Secondary structure (DSSP, 8-state):
----------PPP------------------------PPP---EEEEEEEETTSPPEEEEEE-SS-TTSSPPBPPPPEEEPPPPTTPPPEEEEEEEEEEETTEEEEHHHHHHHTTTTEEEEEEEEESSSS--SEEEEE--B-TTS-B--SEEEEEE-S-EEEEEEEEEEE-TTT--SSTTSSEEEEEEEEEEEE-

Radius of gyration: 32.76 Å; chains: 1; bounding box: 101×55×95 Å

pLDDT: mean 85.79, std 18.47, range [35.5, 98.75]